Protein AF-A0A4U3MNC6-F1 (afdb_monomer)

Solvent-accessible surface area (backbone atoms only — not comparable to full-atom values): 11490 Å² total; per-residue (Å²): 134,82,80,81,52,74,64,59,52,48,53,51,42,43,52,49,47,47,47,36,46,26,36,21,81,81,58,60,30,69,63,40,46,52,53,46,49,54,53,41,24,56,76,71,73,36,50,68,60,53,52,52,47,54,50,51,32,36,76,31,49,43,36,37,100,71,35,38,46,42,26,48,22,70,54,57,44,38,93,88,38,51,56,36,61,38,30,49,60,56,46,53,53,30,43,70,73,70,57,50,79,63,84,41,66,35,50,72,65,58,41,50,55,51,62,71,39,47,66,65,61,24,69,38,76,42,41,53,64,61,54,36,72,73,70,48,82,49,12,40,64,18,45,68,90,56,53,60,47,44,32,19,42,28,40,36,45,77,50,75,87,58,73,53,40,34,39,35,28,44,10,60,59,29,98,81,65,82,43,46,58,41,93,48,19,32,40,28,30,38,37,56,70,86,59,49,43,68,77,18,48,45,51,7,58,68,24,48,69,43,43,52,80,80,87,123

Nearest PDB structures (foldseek):
  5wam-assembly1_A-2  TM=3.994E-01  e=9.944E-01  Neisseria gonorrhoeae FA 1090
  1x0o-assembly1_A  TM=3.157E-01  e=1.751E+00  Homo sapiens
  6v05-assembly1_E  TM=3.204E-01  e=4.494E+00  Escherichia coli K-12

Radius of gyration: 17.35 Å; Cα contacts (8 Å, |Δi|>4): 366; chains: 1; bounding box: 53×39×45 Å

Sequence (216 aa):
MTPRSAEEIRDYLADQLNDVLRRPGLYGNETALRVVFDHYAYVDGREETWRAEQETMRSRGALAPTGVQGAIRNVLGTPDGDDHAVASVYAEFARSQGWLRTDRLLTAEEYASMRDDLAVVCGSDRTFTEVRDRFGAPSVFIGGSNPYFGKTLAYSSGNVADLMIFFHFWNGRGPGGERAMYKEPALLAARCGTGRFGDTFTFTPIGASRTSPKLS

Structure (mmCIF, N/CA/C/O backbone):
data_AF-A0A4U3MNC6-F1
#
_entry.id   AF-A0A4U3MNC6-F1
#
loop_
_atom_site.group_PDB
_atom_site.id
_atom_site.type_symbol
_atom_site.label_atom_id
_atom_site.label_alt_id
_atom_site.label_comp_id
_atom_site.label_asym_id
_atom_site.label_entity_id
_atom_site.label_seq_id
_atom_site.pdbx_PDB_ins_code
_atom_site.Cartn_x
_atom_site.Cartn_y
_atom_site.Cartn_z
_atom_site.occupancy
_atom_site.B_iso_or_equiv
_atom_site.auth_seq_id
_atom_site.auth_comp_id
_atom_site.auth_asym_id
_atom_site.auth_atom_id
_atom_site.pdbx_PDB_model_num
ATOM 1 N N . MET A 1 1 ? -22.257 21.735 24.366 1.00 73.00 1 MET A N 1
ATOM 2 C CA . MET A 1 1 ? -21.771 20.747 23.379 1.00 73.00 1 MET A CA 1
ATOM 3 C C . MET A 1 1 ? -21.693 19.407 24.074 1.00 73.00 1 MET A C 1
ATOM 5 O O . MET A 1 1 ? -21.016 19.324 25.090 1.00 73.00 1 MET A O 1
ATOM 9 N N . THR A 1 2 ? -22.404 18.401 23.575 1.00 85.31 2 THR A N 1
ATOM 10 C CA . THR A 1 2 ? -22.267 17.029 24.078 1.00 85.31 2 THR A CA 1
ATOM 11 C C . THR A 1 2 ? -20.976 16.432 23.508 1.00 85.31 2 THR A C 1
ATOM 13 O O . THR A 1 2 ? -20.723 16.622 22.315 1.00 85.31 2 THR A O 1
ATOM 16 N N . PRO A 1 3 ? -20.136 15.768 24.321 1.00 90.06 3 PRO A N 1
ATOM 17 C CA . PRO A 1 3 ? -18.980 15.031 23.819 1.00 90.06 3 PRO A CA 1
ATOM 18 C C . PRO A 1 3 ? -19.403 13.955 22.814 1.00 90.06 3 PRO A C 1
ATOM 20 O O . PRO A 1 3 ? -20.499 13.406 22.921 1.00 90.06 3 PRO A O 1
ATOM 23 N N . ARG A 1 4 ? -18.529 13.650 21.852 1.00 95.38 4 ARG A N 1
ATOM 24 C CA . ARG A 1 4 ? -18.724 12.526 20.926 1.00 95.38 4 ARG A CA 1
ATOM 25 C C . ARG A 1 4 ? -18.668 11.204 21.688 1.00 95.38 4 ARG A C 1
ATOM 27 O O . ARG A 1 4 ? -17.883 11.065 22.626 1.00 95.38 4 ARG A O 1
ATOM 34 N N . SER A 1 5 ? -19.491 10.248 21.276 1.00 95.75 5 SER A N 1
ATOM 35 C CA . SER A 1 5 ? -19.456 8.875 21.781 1.00 95.75 5 SER A CA 1
ATOM 36 C C . SER A 1 5 ? -18.194 8.133 21.319 1.00 95.75 5 SER A C 1
ATOM 38 O O . SER A 1 5 ? -17.518 8.542 20.374 1.00 95.75 5 SER A O 1
ATOM 40 N N . ALA A 1 6 ? -17.874 7.017 21.978 1.00 93.62 6 ALA A N 1
ATOM 41 C CA . ALA A 1 6 ? -16.729 6.185 21.605 1.00 93.62 6 ALA A CA 1
ATOM 42 C C . ALA A 1 6 ? -16.866 5.583 20.193 1.00 93.62 6 ALA A C 1
ATOM 44 O O . ALA A 1 6 ? -15.871 5.465 19.482 1.00 93.62 6 ALA A O 1
ATOM 45 N N . GLU A 1 7 ? -18.090 5.240 19.781 1.00 95.12 7 GLU A N 1
ATOM 46 C CA . GLU A 1 7 ? -18.391 4.733 18.438 1.00 95.12 7 GLU A CA 1
ATOM 47 C C . GLU A 1 7 ? -18.160 5.815 17.377 1.00 95.12 7 GLU A C 1
ATOM 49 O O . GLU A 1 7 ? -17.406 5.588 16.437 1.00 95.12 7 GLU A O 1
ATOM 54 N N . GLU A 1 8 ? -18.665 7.036 17.594 1.00 96.44 8 GLU A N 1
ATOM 55 C CA . GLU A 1 8 ? -18.412 8.163 16.684 1.00 96.44 8 GLU A CA 1
ATOM 56 C C . GLU A 1 8 ? -16.915 8.478 16.538 1.00 96.44 8 GLU A C 1
ATOM 58 O O . GLU A 1 8 ? -16.452 8.816 15.448 1.00 96.44 8 GLU A O 1
ATOM 63 N N . ILE A 1 9 ? -16.143 8.386 17.627 1.00 96.38 9 ILE A N 1
ATOM 64 C CA . ILE A 1 9 ? -14.690 8.611 17.590 1.00 96.38 9 ILE A CA 1
ATOM 65 C C . ILE A 1 9 ? -13.995 7.498 16.798 1.00 96.38 9 ILE A C 1
ATOM 67 O O . ILE A 1 9 ? -13.101 7.785 15.999 1.00 96.38 9 ILE A O 1
ATOM 71 N N . ARG A 1 10 ? -14.403 6.240 16.998 1.00 95.25 10 ARG A 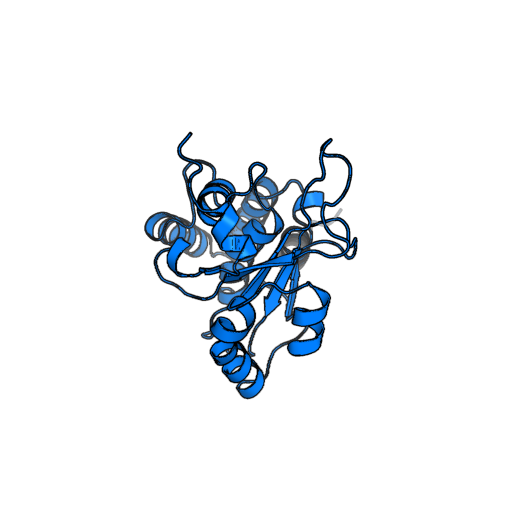N 1
ATOM 72 C CA . ARG A 1 10 ? -13.862 5.086 16.272 1.00 95.25 10 ARG A CA 1
ATOM 73 C C . ARG A 1 10 ? -14.138 5.201 14.775 1.00 95.25 10 ARG A C 1
ATOM 75 O O . ARG A 1 10 ? -13.201 5.082 13.991 1.00 95.25 10 ARG A O 1
ATOM 82 N N . ASP A 1 11 ? -15.376 5.488 14.387 1.00 95.88 11 ASP A N 1
ATOM 83 C CA . ASP A 1 11 ? -15.763 5.626 12.980 1.00 95.88 11 ASP A CA 1
ATOM 84 C C . ASP A 1 11 ? -15.021 6.780 12.304 1.00 95.88 11 ASP A C 1
ATOM 86 O O . ASP A 1 11 ? -14.460 6.609 11.220 1.00 95.88 11 ASP A O 1
ATOM 90 N N . TYR A 1 12 ? -14.917 7.925 12.987 1.00 97.06 12 TYR A N 1
ATOM 91 C CA . TYR A 1 12 ? -14.135 9.060 12.503 1.00 97.06 12 TYR A CA 1
ATOM 92 C C . TYR A 1 12 ? -12.669 8.686 12.258 1.00 97.06 12 TYR A C 1
ATOM 94 O O . TYR A 1 12 ? -12.108 9.011 11.211 1.00 97.06 12 TYR A O 1
ATOM 102 N N . LEU A 1 13 ? -12.025 7.991 13.201 1.00 97.19 13 LEU A N 1
ATOM 103 C CA . LEU A 1 13 ? -10.631 7.589 13.025 1.00 97.19 13 LEU A CA 1
ATOM 104 C C . LEU A 1 13 ? -10.480 6.497 11.953 1.00 97.19 13 LEU A C 1
ATOM 106 O O . LEU A 1 13 ? -9.468 6.493 11.254 1.00 97.19 13 LEU A O 1
ATOM 110 N N . ALA A 1 14 ? -11.471 5.617 11.768 1.00 96.81 14 ALA A N 1
ATOM 111 C CA . ALA A 1 14 ? -11.477 4.631 10.684 1.00 96.81 14 ALA A CA 1
ATOM 112 C C . ALA A 1 14 ? -11.548 5.315 9.310 1.00 96.81 14 ALA A C 1
ATOM 114 O O . ALA A 1 14 ? -10.837 4.915 8.380 1.00 96.81 14 ALA A O 1
ATOM 115 N N . ASP A 1 15 ? -12.371 6.361 9.187 1.00 97.69 15 ASP A N 1
ATOM 116 C CA . ASP A 1 15 ? -12.450 7.206 7.993 1.00 97.69 15 ASP A CA 1
ATOM 117 C C . ASP A 1 15 ? -11.100 7.881 7.724 1.00 97.69 15 ASP A C 1
ATOM 119 O O . ASP A 1 15 ? -10.548 7.742 6.630 1.00 97.69 15 ASP A O 1
ATOM 123 N N . GLN A 1 16 ? -10.523 8.534 8.741 1.00 97.88 16 GLN A N 1
ATOM 124 C CA . GLN A 1 16 ? -9.223 9.201 8.626 1.00 97.88 16 GLN A CA 1
ATOM 125 C C . GLN A 1 16 ? -8.110 8.228 8.228 1.00 97.88 16 GLN A C 1
ATOM 127 O O . GLN A 1 16 ? -7.323 8.546 7.340 1.00 97.88 16 GLN A O 1
ATOM 132 N N . LEU A 1 17 ? -8.067 7.033 8.831 1.00 98.12 17 LEU A N 1
ATOM 133 C CA . LEU A 1 17 ? -7.101 5.978 8.510 1.00 98.12 17 LEU A CA 1
ATOM 134 C C . LEU A 1 17 ? -7.193 5.568 7.036 1.00 98.12 17 LEU A C 1
ATOM 136 O O . LEU A 1 17 ? -6.179 5.453 6.345 1.00 98.12 17 LEU A O 1
ATOM 140 N N . ASN A 1 18 ? -8.410 5.381 6.528 1.00 98.31 18 ASN A N 1
ATOM 141 C CA . ASN A 1 18 ? -8.635 4.997 5.138 1.00 98.31 18 ASN A CA 1
ATOM 142 C C . ASN A 1 18 ? -8.313 6.122 4.146 1.00 98.31 18 ASN A C 1
ATOM 144 O O . ASN A 1 18 ? -7.858 5.836 3.033 1.00 98.31 18 ASN A O 1
ATOM 148 N N . ASP A 1 19 ? -8.508 7.374 4.551 1.00 97.31 19 ASP A N 1
ATOM 149 C CA . ASP A 1 19 ? -8.157 8.557 3.773 1.00 97.31 19 ASP A CA 1
ATOM 150 C C . ASP A 1 19 ? -6.643 8.753 3.654 1.00 97.31 19 ASP A C 1
ATOM 152 O O . ASP A 1 19 ? -6.129 8.909 2.538 1.00 97.31 19 ASP A O 1
ATOM 156 N N . VAL A 1 20 ? -5.920 8.685 4.778 1.00 97.44 20 VAL A N 1
ATOM 157 C CA . VAL A 1 20 ? -4.460 8.851 4.796 1.00 97.44 20 VAL A CA 1
ATOM 158 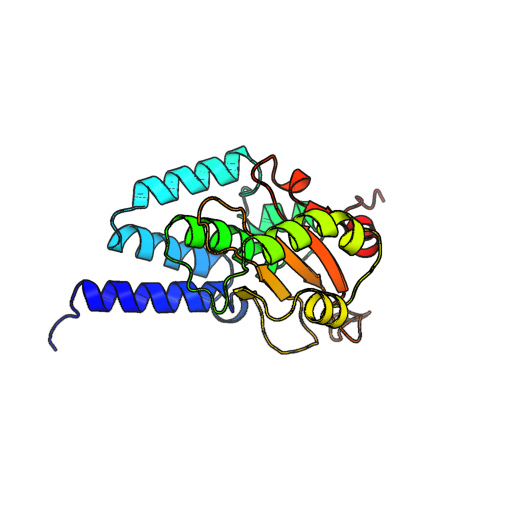C C . VAL A 1 20 ? -3.758 7.721 4.038 1.00 97.44 20 VAL A C 1
ATOM 160 O O . VAL A 1 20 ? -2.800 7.979 3.311 1.00 97.44 20 VAL A O 1
ATOM 163 N N . LEU A 1 21 ? -4.267 6.484 4.116 1.00 97.75 21 LEU A N 1
ATOM 164 C CA . LEU A 1 21 ? -3.728 5.353 3.352 1.00 97.75 21 LEU A CA 1
ATOM 165 C C . LEU A 1 21 ? -3.901 5.534 1.846 1.00 97.75 21 LEU A C 1
ATOM 167 O O . LEU A 1 21 ? -2.997 5.202 1.084 1.00 97.75 21 LEU A O 1
ATOM 171 N N . ARG A 1 22 ? -5.045 6.062 1.398 1.00 97.50 22 ARG A N 1
ATOM 172 C CA . ARG A 1 22 ? -5.319 6.261 -0.034 1.00 97.50 22 ARG A CA 1
ATOM 173 C C . ARG A 1 22 ? -4.596 7.475 -0.602 1.00 97.50 22 ARG A C 1
ATOM 175 O O . ARG A 1 22 ? -4.258 7.485 -1.783 1.00 97.50 22 ARG A O 1
ATOM 182 N N . ARG A 1 23 ? -4.373 8.518 0.200 1.00 95.25 23 ARG A N 1
ATOM 183 C CA . ARG A 1 23 ? -3.860 9.813 -0.275 1.00 95.25 23 ARG A CA 1
ATOM 184 C C . ARG A 1 23 ? -2.715 10.343 0.601 1.00 95.25 23 ARG A C 1
ATOM 186 O O . ARG A 1 23 ? -2.775 11.504 0.994 1.00 95.25 23 ARG A O 1
ATOM 193 N N . PRO A 1 24 ? -1.647 9.564 0.861 1.00 93.69 24 PRO A N 1
ATOM 194 C CA . PRO A 1 24 ? -0.625 9.912 1.859 1.00 93.69 24 PRO A CA 1
ATOM 195 C C . PRO A 1 24 ? -0.012 11.308 1.644 1.00 93.69 24 PRO A C 1
ATOM 197 O O . PRO A 1 24 ? 0.108 12.079 2.596 1.00 93.69 24 PRO A O 1
ATOM 200 N N . GLY A 1 25 ? 0.238 11.685 0.384 1.00 90.12 25 GLY A N 1
ATOM 201 C CA . GLY A 1 25 ? 0.742 13.009 -0.009 1.00 90.12 25 GLY A CA 1
ATOM 202 C C . GLY A 1 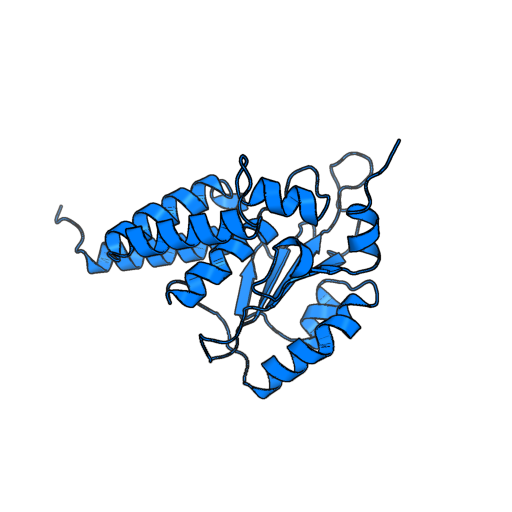25 ? -0.084 14.204 0.476 1.00 90.12 25 GLY A C 1
ATOM 203 O O . GLY A 1 25 ? 0.476 15.259 0.751 1.00 90.12 25 GLY A O 1
ATOM 204 N N . LEU A 1 26 ? -1.407 14.059 0.610 1.00 92.31 26 LEU A N 1
ATOM 205 C CA . LEU A 1 26 ? -2.285 15.154 1.046 1.00 92.31 26 LEU A CA 1
ATOM 206 C C . LEU A 1 26 ? -2.304 15.346 2.565 1.00 92.31 26 LEU A C 1
ATOM 208 O O . LEU A 1 26 ? -2.736 16.394 3.035 1.00 92.31 26 LEU A O 1
ATOM 212 N N . TYR A 1 27 ? -1.858 14.343 3.319 1.00 93.62 27 TYR A N 1
ATOM 213 C CA . TYR A 1 27 ? -1.976 14.314 4.775 1.00 93.62 27 TYR A CA 1
ATOM 214 C C . TYR A 1 27 ? -0.623 14.449 5.481 1.00 93.62 27 TYR A C 1
ATOM 216 O O . TYR A 1 27 ? -0.594 14.513 6.701 1.00 93.62 27 TYR A O 1
ATOM 224 N N . GLY A 1 28 ? 0.492 14.532 4.748 1.00 92.44 28 GLY A N 1
ATOM 225 C CA . GLY A 1 28 ? 1.832 14.628 5.340 1.00 92.44 28 GLY A CA 1
ATOM 226 C C . GLY A 1 28 ? 2.567 13.289 5.447 1.00 92.44 28 GLY A C 1
ATOM 227 O O . GLY A 1 28 ? 3.418 13.123 6.323 1.00 92.44 28 GLY A O 1
ATOM 228 N N . ASN A 1 29 ? 2.271 12.352 4.541 1.00 93.56 29 ASN A N 1
ATOM 229 C CA . ASN A 1 29 ? 3.027 11.117 4.312 1.00 93.56 29 ASN A CA 1
ATOM 230 C C . ASN A 1 29 ? 3.094 10.183 5.534 1.00 93.56 29 ASN A C 1
ATOM 232 O O . ASN A 1 29 ? 2.130 10.059 6.292 1.00 93.56 29 ASN A O 1
ATOM 236 N N . GLU A 1 30 ? 4.214 9.470 5.701 1.00 95.94 30 GLU A N 1
ATOM 237 C CA . GLU A 1 30 ? 4.402 8.446 6.736 1.00 95.94 30 GLU A CA 1
ATOM 238 C C . GLU A 1 30 ? 4.142 8.972 8.150 1.00 95.94 30 GLU A C 1
ATOM 240 O O . GLU A 1 30 ? 3.580 8.261 8.980 1.00 95.94 30 GLU A O 1
ATOM 245 N N . THR A 1 31 ? 4.496 10.226 8.432 1.00 96.12 31 THR A N 1
ATOM 246 C CA . THR A 1 31 ? 4.265 10.827 9.749 1.00 96.12 31 THR A CA 1
ATOM 247 C C . THR A 1 31 ? 2.782 10.814 10.107 1.00 96.12 31 THR A C 1
ATOM 249 O O . THR A 1 31 ? 2.420 10.389 11.203 1.00 96.12 31 THR A O 1
ATOM 252 N N . ALA A 1 32 ? 1.916 11.221 9.178 1.00 96.56 32 ALA A N 1
ATOM 253 C CA . ALA A 1 32 ? 0.477 11.214 9.406 1.00 96.56 32 ALA A CA 1
ATOM 254 C C . ALA A 1 32 ? -0.086 9.796 9.505 1.00 96.56 32 ALA A C 1
ATOM 256 O O . ALA A 1 32 ? -0.927 9.544 10.365 1.00 96.56 32 ALA A O 1
ATOM 257 N N . LEU A 1 33 ? 0.425 8.858 8.696 1.00 97.06 33 LEU A N 1
ATOM 258 C CA . LEU A 1 33 ? 0.077 7.440 8.819 1.00 97.06 33 LEU A CA 1
ATOM 259 C C . LEU A 1 33 ? 0.356 6.933 10.234 1.00 97.06 33 LEU A C 1
ATOM 261 O O . LEU A 1 33 ? -0.542 6.413 10.884 1.00 97.06 33 LEU A O 1
ATOM 265 N N . ARG A 1 34 ? 1.568 7.144 10.749 1.00 96.38 34 ARG A N 1
ATOM 266 C CA . ARG A 1 34 ? 1.953 6.681 12.089 1.00 96.38 34 ARG A CA 1
ATOM 267 C C . ARG A 1 34 ? 1.071 7.275 13.179 1.00 96.38 34 ARG A C 1
ATOM 269 O O . ARG A 1 34 ? 0.550 6.529 13.999 1.00 96.38 34 ARG A O 1
ATOM 276 N N . VAL A 1 35 ? 0.840 8.589 13.132 1.00 97.81 35 VAL A N 1
ATOM 277 C CA . VAL A 1 35 ? -0.033 9.272 14.094 1.00 97.81 35 VAL A CA 1
ATOM 278 C C . VAL A 1 35 ? -1.438 8.673 14.066 1.00 97.81 35 VAL A C 1
ATOM 280 O O . VAL A 1 35 ? -1.963 8.318 15.116 1.00 97.81 35 VAL A O 1
ATOM 283 N N . VAL A 1 36 ? -2.051 8.519 12.891 1.00 97.81 36 VAL A N 1
ATOM 284 C CA . VAL A 1 36 ? -3.420 7.989 12.799 1.00 97.81 36 VAL A CA 1
ATOM 285 C C . VAL A 1 36 ? -3.490 6.525 13.246 1.00 97.81 36 VAL A C 1
ATOM 287 O O . VAL A 1 36 ? -4.426 6.169 13.958 1.00 97.81 36 VAL A O 1
ATOM 290 N N . PHE A 1 37 ? -2.499 5.692 12.910 1.00 98.25 37 PHE A N 1
ATOM 291 C CA . PHE A 1 37 ? -2.435 4.303 13.383 1.00 98.25 37 PHE A CA 1
ATOM 292 C C . PHE A 1 37 ? -2.295 4.215 14.905 1.00 98.25 37 PHE A C 1
ATOM 294 O O . PHE A 1 37 ? -2.997 3.413 15.514 1.00 98.25 37 PHE A O 1
ATOM 301 N N . ASP A 1 38 ? -1.462 5.054 15.527 1.00 97.81 38 ASP A N 1
ATOM 302 C CA . ASP A 1 38 ? -1.307 5.081 16.986 1.00 97.81 38 ASP A CA 1
ATOM 303 C C . ASP A 1 38 ? -2.634 5.436 17.682 1.00 97.81 38 ASP A C 1
ATOM 305 O O . ASP A 1 38 ? -3.048 4.762 18.626 1.00 97.81 38 ASP A O 1
ATOM 309 N N . HIS A 1 39 ? -3.347 6.451 17.179 1.00 97.50 39 HIS A N 1
ATOM 310 C CA . HIS A 1 39 ? -4.640 6.862 17.739 1.00 97.50 39 HIS A CA 1
ATOM 311 C C . HIS A 1 39 ? -5.732 5.816 17.506 1.00 97.50 39 HIS A C 1
ATOM 313 O O . HIS A 1 39 ? -6.532 5.551 18.404 1.00 97.50 39 HIS A O 1
ATOM 319 N N . TYR A 1 40 ? -5.773 5.212 16.316 1.00 97.44 40 TYR A N 1
ATOM 320 C CA . TYR A 1 40 ? -6.753 4.174 16.015 1.00 97.44 40 TYR A CA 1
ATOM 321 C C . TYR A 1 40 ? -6.510 2.922 16.862 1.00 97.44 40 TYR A C 1
ATOM 323 O O . TYR A 1 40 ? -7.448 2.399 17.459 1.00 97.44 40 TYR A O 1
ATOM 331 N N . ALA A 1 41 ? -5.252 2.487 16.989 1.00 97.75 41 ALA A N 1
ATOM 332 C CA . ALA A 1 41 ? -4.876 1.363 17.841 1.00 97.75 41 ALA A CA 1
ATOM 333 C C . ALA A 1 41 ? -5.272 1.604 19.304 1.00 97.75 41 ALA A C 1
ATOM 335 O O . ALA A 1 41 ? -5.770 0.684 19.944 1.00 97.75 41 ALA A O 1
ATOM 336 N N . TYR A 1 42 ? -5.112 2.832 19.806 1.00 97.50 42 TYR A N 1
ATOM 337 C CA . TYR A 1 42 ? -5.544 3.211 21.154 1.00 97.50 42 TYR A CA 1
ATOM 338 C C . TYR A 1 42 ? -7.063 3.099 21.339 1.00 97.50 42 TYR A C 1
ATOM 340 O O . TYR A 1 42 ? -7.539 2.486 22.291 1.00 97.50 42 TYR A O 1
ATOM 348 N N . VAL A 1 43 ? -7.850 3.641 20.406 1.00 96.50 43 VAL A N 1
ATOM 349 C CA . VAL A 1 43 ? -9.322 3.596 20.495 1.00 96.50 43 VAL A CA 1
ATOM 350 C C . VAL A 1 43 ? -9.884 2.184 20.273 1.00 96.50 43 VAL A C 1
ATOM 352 O O . VAL A 1 43 ? -10.939 1.846 20.820 1.00 96.50 43 VAL A O 1
ATOM 355 N N . ASP A 1 44 ? -9.194 1.344 19.498 1.00 95.62 44 ASP A N 1
ATOM 356 C CA . ASP A 1 44 ? -9.571 -0.056 19.266 1.00 95.62 44 ASP A CA 1
ATOM 357 C C . ASP A 1 44 ? -9.026 -1.024 20.339 1.00 95.62 44 ASP A C 1
ATOM 359 O O . ASP A 1 44 ? -9.388 -2.201 20.332 1.00 95.62 44 ASP A O 1
ATOM 363 N N . GLY A 1 45 ? -8.185 -0.551 21.272 1.00 96.38 45 GLY A N 1
ATOM 364 C CA . GLY A 1 45 ? -7.570 -1.364 22.331 1.00 96.38 45 GLY A CA 1
ATOM 365 C C . GLY A 1 45 ? -6.546 -2.384 21.816 1.00 96.38 45 GLY A C 1
ATOM 366 O O . GLY A 1 45 ? -6.472 -3.506 22.322 1.00 96.38 45 GLY A O 1
ATOM 367 N N . ARG A 1 46 ? -5.810 -2.037 20.752 1.00 97.31 46 ARG A N 1
ATOM 368 C CA . ARG A 1 46 ? -4.849 -2.903 20.038 1.00 97.31 46 ARG A CA 1
ATOM 369 C C . ARG A 1 46 ? -3.442 -2.307 19.956 1.00 97.31 46 ARG A C 1
ATOM 371 O O . ARG A 1 46 ? -2.685 -2.595 19.026 1.00 97.31 46 ARG A O 1
ATOM 378 N N . GLU A 1 47 ? -3.057 -1.485 20.924 1.00 97.81 47 GLU A N 1
ATOM 379 C CA . GLU A 1 47 ? -1.751 -0.819 20.961 1.00 97.81 47 GLU A CA 1
ATOM 380 C C . GLU A 1 47 ? -0.595 -1.820 21.000 1.00 97.81 47 GLU A C 1
ATOM 382 O O . GLU A 1 47 ? 0.406 -1.636 20.309 1.00 97.81 47 GLU A O 1
ATOM 387 N N . GLU A 1 48 ? -0.732 -2.898 21.777 1.00 98.19 48 GLU A N 1
ATOM 388 C CA . GLU A 1 48 ? 0.290 -3.949 21.850 1.00 98.19 48 GLU A CA 1
ATOM 389 C C . GLU A 1 48 ? 0.412 -4.713 20.527 1.00 98.19 48 GLU A C 1
ATOM 391 O O . GLU A 1 48 ? 1.522 -5.000 20.081 1.00 98.19 48 GLU A O 1
ATOM 396 N N . THR A 1 49 ? -0.709 -4.977 19.846 1.00 98.06 49 THR A N 1
ATOM 397 C CA . THR A 1 49 ? -0.711 -5.585 18.507 1.00 98.06 49 THR A CA 1
ATOM 398 C C . THR A 1 49 ? 0.017 -4.695 17.504 1.00 98.06 49 THR A C 1
ATOM 400 O O . THR A 1 49 ? 0.843 -5.181 16.733 1.00 98.06 49 THR A O 1
ATOM 403 N N . TRP A 1 50 ? -0.231 -3.384 17.543 1.00 97.88 50 TRP A N 1
ATOM 404 C CA . TRP A 1 50 ? 0.456 -2.437 16.673 1.00 97.88 50 TRP A CA 1
ATOM 405 C C . TRP A 1 50 ? 1.958 -2.326 16.984 1.00 97.88 50 TRP A C 1
ATOM 407 O O . TRP A 1 50 ? 2.785 -2.285 16.071 1.00 97.88 50 TRP A O 1
ATOM 417 N N . ARG A 1 51 ? 2.355 -2.332 18.262 1.00 97.94 51 ARG A N 1
ATOM 418 C CA . ARG A 1 51 ? 3.778 -2.347 18.648 1.00 97.94 51 ARG A CA 1
ATOM 419 C C . ARG A 1 51 ? 4.484 -3.629 18.203 1.00 97.94 51 ARG A C 1
ATOM 421 O O . ARG A 1 51 ? 5.600 -3.554 17.689 1.00 97.94 51 ARG A O 1
ATOM 428 N N . ALA A 1 52 ? 3.835 -4.783 18.354 1.00 98.25 52 ALA A N 1
ATOM 429 C CA . ALA A 1 52 ? 4.367 -6.065 17.899 1.00 98.25 52 ALA A CA 1
ATOM 430 C C . ALA A 1 52 ? 4.537 -6.112 16.371 1.00 98.25 52 ALA A C 1
ATOM 432 O O . ALA A 1 52 ? 5.551 -6.612 15.877 1.00 98.25 52 ALA A O 1
ATOM 433 N N . GLU A 1 53 ? 3.595 -5.538 15.616 1.00 97.44 53 GLU A N 1
ATOM 434 C CA . GLU A 1 53 ? 3.742 -5.404 14.165 1.00 97.44 53 GLU A CA 1
ATOM 435 C C . GLU A 1 53 ? 4.935 -4.511 13.807 1.00 97.44 53 GLU A C 1
ATOM 437 O O . GLU A 1 53 ? 5.737 -4.891 12.962 1.00 97.44 53 GLU A O 1
ATOM 442 N N . GLN A 1 54 ? 5.117 -3.359 14.458 1.00 97.56 54 GLN A N 1
ATOM 443 C CA . GLN A 1 54 ? 6.272 -2.491 14.181 1.00 97.56 54 GLN A CA 1
ATOM 444 C C . GLN A 1 54 ? 7.608 -3.208 14.416 1.00 97.56 54 GLN A C 1
ATOM 446 O O . GLN A 1 54 ? 8.558 -3.011 13.654 1.00 97.56 54 GLN A O 1
ATOM 451 N N . GLU A 1 55 ? 7.692 -4.061 15.438 1.00 98.00 55 GLU A N 1
ATOM 452 C CA . GLU A 1 55 ? 8.881 -4.883 15.665 1.00 98.00 55 GLU A CA 1
ATOM 453 C C . GLU A 1 55 ? 9.041 -5.979 14.605 1.00 98.00 55 GLU A C 1
ATOM 455 O O . GLU A 1 55 ? 10.144 -6.212 14.113 1.00 98.00 55 GLU A O 1
ATOM 460 N N . THR A 1 56 ? 7.940 -6.581 14.159 1.00 97.12 56 THR A N 1
ATOM 461 C CA . THR A 1 56 ? 7.938 -7.532 13.037 1.00 97.12 56 THR A CA 1
ATOM 462 C C . THR A 1 56 ? 8.389 -6.865 11.735 1.00 97.12 56 THR A C 1
ATOM 464 O O . THR A 1 56 ? 9.224 -7.403 11.008 1.00 97.12 56 THR A O 1
ATOM 467 N N . MET A 1 57 ? 7.910 -5.652 11.448 1.00 97.12 57 MET A N 1
ATOM 468 C CA . MET A 1 57 ? 8.360 -4.847 10.315 1.00 97.12 57 MET A CA 1
ATOM 469 C C . MET A 1 57 ? 9.858 -4.547 10.409 1.00 97.12 57 MET A C 1
ATOM 471 O O . MET A 1 57 ? 10.565 -4.655 9.407 1.00 97.12 57 MET A O 1
ATOM 475 N N . ARG A 1 58 ? 10.365 -4.206 11.599 1.00 97.75 58 ARG A N 1
ATOM 476 C CA . ARG A 1 58 ? 11.794 -3.949 11.820 1.00 97.75 58 ARG A CA 1
ATOM 477 C C . ARG A 1 58 ? 12.634 -5.203 11.599 1.00 97.75 58 ARG A C 1
ATOM 479 O O . ARG A 1 58 ? 13.607 -5.142 10.849 1.00 97.75 58 ARG A O 1
ATOM 486 N N . SER A 1 59 ? 12.242 -6.336 12.179 1.00 97.69 59 SER A N 1
ATOM 487 C CA . SER A 1 59 ? 12.992 -7.594 12.079 1.00 97.69 59 SER A CA 1
ATOM 488 C C . SER A 1 59 ? 13.081 -8.116 10.641 1.00 97.69 59 SER A C 1
ATOM 490 O O . SER A 1 59 ? 14.124 -8.635 10.241 1.00 97.69 59 SER A O 1
ATOM 492 N N . ARG A 1 60 ? 12.039 -7.902 9.822 1.00 96.81 60 ARG A N 1
ATOM 493 C CA . ARG A 1 60 ? 12.053 -8.239 8.385 1.00 96.81 60 ARG A CA 1
ATOM 494 C C . ARG A 1 60 ? 12.668 -7.162 7.483 1.00 96.81 60 ARG A C 1
ATOM 496 O O . ARG A 1 60 ? 12.774 -7.382 6.278 1.00 96.81 60 ARG A O 1
ATOM 503 N N . GLY A 1 61 ? 13.072 -6.012 8.026 1.00 97.12 61 GLY A N 1
ATOM 504 C CA . GLY A 1 61 ? 13.681 -4.907 7.274 1.00 97.12 61 GLY A CA 1
ATOM 505 C C . GLY A 1 61 ? 12.695 -3.994 6.529 1.00 97.12 61 GLY A C 1
ATOM 506 O O . GLY A 1 61 ? 13.114 -3.232 5.663 1.00 97.12 61 GLY A O 1
ATOM 507 N N . ALA A 1 62 ? 11.401 -4.057 6.852 1.00 96.88 62 ALA A N 1
ATOM 508 C CA . ALA A 1 62 ? 10.357 -3.173 6.323 1.00 96.88 62 ALA A CA 1
ATOM 509 C C . ALA A 1 62 ? 10.270 -1.824 7.063 1.00 96.88 62 ALA A C 1
ATOM 511 O O . ALA A 1 62 ? 9.655 -0.889 6.557 1.00 96.88 62 ALA A O 1
ATOM 512 N N . LEU A 1 63 ? 10.896 -1.707 8.240 1.00 96.62 63 LEU A N 1
ATOM 513 C CA . LEU A 1 63 ? 10.975 -0.478 9.032 1.00 96.62 63 LEU A CA 1
ATOM 514 C C . LEU A 1 63 ? 12.442 -0.141 9.338 1.00 96.62 63 LEU A C 1
ATOM 516 O O . LEU A 1 63 ? 13.076 -0.785 10.174 1.00 96.62 63 LEU A O 1
ATOM 520 N N . ALA A 1 64 ? 12.984 0.867 8.650 1.00 94.12 64 ALA A N 1
ATOM 521 C CA . ALA A 1 64 ? 14.349 1.358 8.846 1.00 94.12 64 ALA A CA 1
ATOM 522 C C . ALA A 1 64 ? 14.403 2.435 9.957 1.00 94.12 64 ALA A C 1
ATOM 524 O O . ALA A 1 64 ? 13.354 2.900 10.411 1.00 94.12 64 ALA A O 1
ATOM 525 N N . PRO A 1 65 ? 15.596 2.909 10.380 1.00 93.38 65 PRO A N 1
ATOM 526 C CA . PRO A 1 65 ? 15.701 4.034 11.319 1.00 93.38 65 PRO A CA 1
ATOM 527 C C . PRO A 1 65 ? 14.983 5.306 10.842 1.00 93.38 65 PRO A C 1
ATOM 529 O O . PRO A 1 65 ? 14.494 6.084 11.654 1.00 93.38 65 PRO A O 1
ATOM 532 N N . THR A 1 66 ? 14.882 5.497 9.524 1.00 92.38 66 THR A N 1
ATOM 533 C CA . THR A 1 66 ? 14.151 6.594 8.870 1.00 92.38 66 THR A CA 1
ATOM 534 C C . THR A 1 66 ? 12.712 6.223 8.492 1.00 92.38 66 THR A C 1
ATOM 536 O O . THR A 1 66 ? 12.120 6.877 7.639 1.00 92.38 66 THR A O 1
ATOM 539 N N . GLY A 1 67 ? 12.150 5.178 9.103 1.00 95.19 67 GLY A N 1
ATOM 540 C CA . GLY A 1 67 ? 10.794 4.707 8.832 1.00 95.19 67 GLY A CA 1
ATOM 541 C C . GLY A 1 67 ? 10.699 3.705 7.679 1.00 95.19 67 GLY A C 1
ATOM 542 O O . GLY A 1 67 ? 11.703 3.209 7.152 1.00 95.19 67 GLY A O 1
ATOM 543 N N . VAL A 1 68 ? 9.465 3.402 7.287 1.00 96.44 68 VAL A N 1
ATOM 544 C CA . VAL A 1 68 ? 9.137 2.586 6.111 1.00 96.44 68 VAL A CA 1
ATOM 545 C C . VAL A 1 68 ? 9.635 3.274 4.839 1.00 96.44 68 VAL A C 1
ATOM 547 O O . VAL A 1 68 ? 10.117 2.603 3.927 1.00 96.44 68 VAL A O 1
ATOM 550 N N . GLN A 1 69 ? 9.622 4.609 4.788 1.00 94.94 69 GLN A N 1
ATOM 551 C CA . GLN A 1 69 ? 10.188 5.387 3.687 1.00 94.94 69 GLN A CA 1
ATOM 552 C C . GLN A 1 69 ? 11.664 5.052 3.446 1.00 94.94 69 GLN A C 1
ATOM 554 O O . GLN A 1 69 ? 12.099 4.966 2.296 1.00 94.94 69 GLN A O 1
ATOM 559 N N . GLY A 1 70 ? 12.444 4.837 4.509 1.00 93.94 70 GLY A N 1
ATOM 560 C CA . GLY A 1 70 ? 13.830 4.384 4.399 1.00 93.94 70 GLY A CA 1
ATOM 561 C C . GLY A 1 70 ? 13.948 2.999 3.765 1.00 93.94 70 GLY A C 1
ATOM 562 O O . GLY A 1 70 ? 14.737 2.807 2.841 1.00 93.94 70 GLY A O 1
ATOM 563 N N . ALA A 1 71 ? 13.127 2.050 4.217 1.00 95.00 71 ALA A N 1
ATOM 564 C CA . ALA A 1 71 ? 13.107 0.691 3.679 1.00 95.00 71 ALA A CA 1
ATOM 565 C C . ALA A 1 71 ? 12.691 0.667 2.198 1.00 95.00 71 ALA A C 1
ATOM 567 O O . ALA A 1 71 ? 13.383 0.079 1.369 1.00 95.00 71 ALA A O 1
ATOM 568 N N . ILE A 1 72 ? 11.614 1.375 1.841 1.00 94.69 72 ILE A N 1
ATOM 569 C CA . ILE A 1 72 ? 11.141 1.520 0.458 1.00 94.69 72 ILE A CA 1
ATOM 570 C C . ILE A 1 72 ? 12.206 2.153 -0.433 1.00 94.69 72 ILE A C 1
ATOM 572 O O . ILE A 1 72 ? 12.449 1.665 -1.532 1.00 94.69 72 ILE A O 1
ATOM 576 N N . ARG A 1 73 ? 12.880 3.209 0.033 1.00 91.50 73 ARG A N 1
ATOM 577 C CA . ARG A 1 73 ? 13.962 3.862 -0.716 1.00 91.50 73 ARG A CA 1
ATOM 578 C C . ARG A 1 73 ? 15.099 2.897 -1.034 1.00 91.50 73 ARG A C 1
ATOM 580 O O . ARG A 1 73 ? 15.568 2.883 -2.169 1.00 91.50 73 ARG A O 1
ATOM 587 N N . ASN A 1 74 ? 15.508 2.093 -0.054 1.00 90.88 74 ASN A N 1
ATOM 588 C CA . ASN A 1 74 ? 16.572 1.106 -0.226 1.00 90.88 74 ASN A CA 1
ATOM 589 C C . ASN A 1 74 ? 16.184 0.010 -1.226 1.00 90.88 74 ASN A C 1
ATOM 591 O O . ASN A 1 74 ? 17.041 -0.473 -1.957 1.00 90.88 74 ASN A O 1
ATOM 595 N N . VAL A 1 75 ? 14.902 -0.365 -1.268 1.00 93.25 75 VAL A N 1
ATOM 596 C CA . VAL A 1 75 ? 14.409 -1.435 -2.143 1.00 93.25 75 VAL A CA 1
ATOM 597 C C . VAL A 1 75 ? 14.071 -0.940 -3.549 1.00 93.25 75 VAL A C 1
ATOM 599 O O . VAL A 1 75 ? 14.408 -1.626 -4.499 1.00 93.25 75 VAL A O 1
ATOM 602 N N . LEU A 1 76 ? 13.427 0.221 -3.714 1.00 90.44 76 LEU A N 1
ATOM 603 C CA . LEU A 1 76 ? 12.947 0.728 -5.013 1.00 90.44 76 LEU A CA 1
ATOM 604 C C . LEU A 1 76 ? 13.895 1.735 -5.691 1.00 90.44 76 LEU A C 1
ATOM 606 O O . LEU A 1 76 ? 13.661 2.129 -6.837 1.00 90.44 76 LEU A O 1
ATOM 610 N N . GLY A 1 77 ? 14.940 2.204 -5.000 1.00 84.56 77 GLY A N 1
ATOM 611 C CA . GLY A 1 77 ? 15.902 3.163 -5.558 1.00 84.56 77 GLY A CA 1
ATOM 612 C C . GLY A 1 77 ? 15.286 4.527 -5.910 1.00 84.56 77 GLY A C 1
ATOM 613 O O . GLY A 1 77 ? 15.701 5.186 -6.866 1.00 84.56 77 GLY A O 1
ATOM 614 N N . THR A 1 78 ? 14.239 4.959 -5.200 1.00 75.12 78 THR A N 1
ATOM 615 C CA . THR A 1 78 ? 13.564 6.254 -5.416 1.00 75.12 78 THR A CA 1
ATOM 616 C C . THR A 1 78 ? 14.120 7.320 -4.459 1.00 75.12 78 THR A C 1
ATOM 618 O O . THR A 1 78 ? 13.868 7.204 -3.260 1.00 75.12 78 THR A O 1
ATOM 621 N N . PRO A 1 79 ? 14.832 8.366 -4.933 1.00 62.06 79 PRO A N 1
ATOM 622 C CA . PRO A 1 79 ? 15.533 9.325 -4.064 1.00 62.06 79 PRO A CA 1
ATOM 623 C C . PRO A 1 79 ? 14.640 10.027 -3.033 1.00 62.06 79 PRO A C 1
ATOM 625 O O . PRO A 1 79 ? 15.038 10.177 -1.879 1.00 62.06 79 PRO A O 1
ATOM 628 N N . ASP A 1 80 ? 13.417 10.385 -3.433 1.00 62.69 80 ASP A N 1
ATOM 629 C CA . ASP A 1 80 ? 12.458 11.108 -2.588 1.00 62.69 80 ASP A CA 1
ATOM 630 C C . ASP A 1 80 ? 11.659 10.176 -1.649 1.00 62.69 80 ASP A C 1
ATOM 632 O O . ASP A 1 80 ? 10.928 10.635 -0.773 1.00 62.69 80 ASP A O 1
ATOM 636 N N . GLY A 1 81 ? 11.824 8.855 -1.783 1.00 61.31 81 GLY A N 1
ATOM 637 C CA . GLY A 1 81 ? 10.850 7.879 -1.290 1.00 61.31 81 GLY A CA 1
ATOM 638 C C . GLY A 1 81 ? 9.606 7.816 -2.185 1.00 61.31 81 GLY A C 1
ATOM 639 O O . GLY A 1 81 ? 9.369 8.694 -3.013 1.00 61.31 81 GLY A O 1
ATOM 640 N N . ASP A 1 82 ? 8.837 6.738 -2.057 1.00 84.56 82 ASP A N 1
ATOM 641 C CA . ASP A 1 82 ? 7.549 6.574 -2.734 1.00 84.56 82 ASP A CA 1
ATOM 642 C C . ASP A 1 82 ? 6.463 6.460 -1.662 1.00 84.56 82 ASP A C 1
ATOM 644 O O . ASP A 1 82 ? 6.266 5.395 -1.073 1.00 84.56 82 ASP A O 1
ATOM 648 N N . ASP A 1 83 ? 5.784 7.575 -1.382 1.00 90.50 83 ASP A N 1
ATOM 649 C CA . ASP A 1 83 ? 4.763 7.666 -0.332 1.00 90.50 83 ASP A CA 1
ATOM 650 C C . ASP A 1 83 ? 3.607 6.675 -0.558 1.00 90.50 83 ASP A C 1
ATOM 652 O O . ASP A 1 83 ? 2.992 6.191 0.395 1.00 90.50 83 ASP A O 1
ATOM 656 N N . HIS A 1 84 ? 3.327 6.315 -1.815 1.00 94.44 84 HIS A N 1
ATOM 657 C CA . HIS A 1 84 ? 2.298 5.335 -2.158 1.00 94.44 84 HIS A CA 1
ATOM 658 C C . HIS A 1 84 ? 2.760 3.909 -1.860 1.00 94.44 84 HIS A C 1
ATOM 660 O O . HIS A 1 84 ? 1.967 3.077 -1.413 1.00 94.44 84 HIS A O 1
ATOM 666 N N . ALA A 1 85 ? 4.034 3.602 -2.101 1.00 95.50 85 ALA A N 1
ATOM 667 C CA . ALA A 1 85 ? 4.615 2.325 -1.703 1.00 95.50 85 ALA A CA 1
ATOM 668 C C . ALA A 1 85 ? 4.760 2.225 -0.174 1.00 95.50 85 ALA A C 1
ATOM 670 O O . ALA A 1 85 ? 4.494 1.161 0.386 1.00 95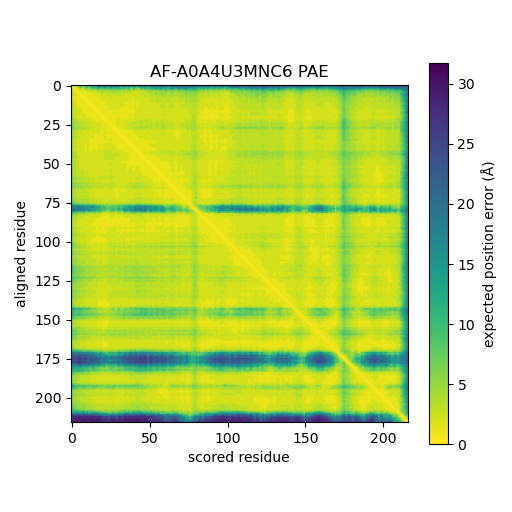.50 85 ALA A O 1
ATOM 671 N N . VAL A 1 86 ? 5.064 3.330 0.517 1.00 96.81 86 VAL A N 1
ATOM 672 C CA . VAL A 1 86 ? 5.057 3.402 1.989 1.00 96.81 86 VAL A CA 1
ATOM 673 C C . VAL A 1 86 ? 3.676 3.068 2.546 1.00 96.81 86 VAL A C 1
ATOM 675 O O . VAL A 1 86 ? 3.548 2.137 3.342 1.00 96.81 86 VAL A O 1
ATOM 678 N N . ALA A 1 87 ? 2.627 3.751 2.080 1.00 98.00 87 ALA A N 1
ATOM 679 C CA . ALA A 1 87 ? 1.256 3.497 2.524 1.00 98.00 87 ALA A CA 1
ATOM 680 C C . ALA A 1 87 ? 0.815 2.039 2.300 1.00 98.00 87 ALA A C 1
ATOM 682 O O . ALA A 1 87 ? 0.026 1.511 3.080 1.00 98.00 87 ALA A O 1
ATOM 683 N N . SER A 1 88 ? 1.366 1.349 1.295 1.00 98.06 88 SER A N 1
ATOM 684 C CA . SER A 1 88 ? 1.074 -0.069 1.050 1.00 98.06 88 SER A CA 1
ATOM 685 C C . SER A 1 88 ? 1.494 -0.999 2.198 1.00 98.06 88 SER A C 1
ATOM 687 O O . SER A 1 88 ? 0.843 -2.015 2.434 1.00 98.06 88 SER A O 1
ATOM 689 N N . VAL A 1 89 ? 2.571 -0.668 2.920 1.00 97.81 89 VAL A N 1
ATOM 690 C CA . VAL A 1 89 ? 3.064 -1.470 4.053 1.00 97.81 89 VAL A CA 1
ATOM 691 C C . VAL A 1 89 ? 2.109 -1.336 5.238 1.00 97.81 89 VAL A C 1
ATOM 693 O O . VAL A 1 89 ? 1.742 -2.327 5.860 1.00 97.81 89 VAL A O 1
ATOM 696 N N . TYR A 1 90 ? 1.623 -0.121 5.489 1.00 98.25 90 TYR A N 1
ATOM 697 C CA . TYR A 1 90 ? 0.596 0.133 6.499 1.00 98.25 90 TYR A CA 1
ATOM 698 C C . TYR A 1 90 ? -0.761 -0.469 6.110 1.00 98.25 90 TYR A C 1
ATOM 700 O O . TYR A 1 90 ? -1.474 -0.979 6.972 1.00 98.25 90 TYR A O 1
ATOM 708 N N . ALA A 1 91 ? -1.113 -0.461 4.820 1.00 98.19 91 ALA A N 1
ATOM 709 C CA . ALA A 1 91 ? -2.348 -1.065 4.321 1.00 98.19 91 ALA A CA 1
ATOM 710 C C . ALA A 1 91 ? -2.394 -2.584 4.565 1.00 98.19 91 ALA A C 1
ATOM 712 O O . ALA A 1 91 ? -3.446 -3.106 4.925 1.00 98.19 91 ALA A O 1
ATOM 713 N N . GLU A 1 92 ? -1.261 -3.281 4.423 1.00 96.50 92 GLU A N 1
ATOM 714 C CA . GLU A 1 92 ? -1.142 -4.716 4.723 1.00 96.50 92 GLU A CA 1
ATOM 715 C C . GLU A 1 92 ? -1.524 -5.022 6.180 1.00 96.50 92 GLU A C 1
ATOM 717 O O . GLU A 1 92 ? -2.353 -5.900 6.433 1.00 96.50 92 GLU A O 1
ATOM 722 N N . PHE A 1 93 ? -1.004 -4.242 7.132 1.00 96.50 93 PHE A N 1
ATOM 723 C CA . PHE A 1 93 ? -1.376 -4.375 8.541 1.00 96.50 93 PHE A CA 1
ATOM 724 C C . PHE A 1 93 ? -2.828 -3.950 8.801 1.00 96.50 93 PHE A C 1
ATOM 726 O O . PHE A 1 93 ? -3.584 -4.690 9.425 1.00 96.50 93 PHE A O 1
ATOM 733 N N . ALA A 1 94 ? -3.271 -2.803 8.274 1.00 97.69 94 ALA A N 1
ATOM 734 C CA . ALA A 1 94 ? -4.656 -2.358 8.444 1.00 97.69 94 ALA A CA 1
ATOM 735 C C . ALA A 1 94 ? -5.659 -3.403 7.941 1.00 97.69 94 ALA A C 1
ATOM 737 O O . ALA A 1 94 ? -6.709 -3.597 8.552 1.00 97.69 94 ALA A O 1
ATOM 738 N N . ARG A 1 95 ? -5.340 -4.118 6.858 1.00 96.50 95 ARG A N 1
ATOM 739 C CA . ARG A 1 95 ? -6.172 -5.221 6.386 1.00 96.50 95 ARG A CA 1
ATOM 740 C C . ARG A 1 95 ? -6.225 -6.367 7.389 1.00 96.50 95 ARG A C 1
ATOM 742 O O . ARG A 1 95 ? -7.325 -6.824 7.686 1.00 96.50 95 ARG A O 1
ATOM 749 N N . SER A 1 96 ? -5.082 -6.835 7.895 1.00 94.56 96 SER A N 1
ATOM 750 C CA . SER A 1 96 ? -5.052 -7.978 8.822 1.00 94.56 96 SER A CA 1
ATOM 751 C C . SER A 1 96 ? -5.826 -7.703 10.115 1.00 94.56 96 SER A C 1
ATOM 753 O O . SER A 1 96 ? -6.341 -8.627 10.738 1.00 94.56 96 SER A O 1
ATOM 755 N N . GLN A 1 97 ? -5.967 -6.426 10.479 1.00 95.19 97 GLN A N 1
ATOM 756 C CA . GLN A 1 97 ? -6.739 -5.985 11.638 1.00 95.19 97 GLN A CA 1
ATOM 757 C C . GLN A 1 97 ? -8.222 -5.707 11.354 1.00 95.19 97 GLN A C 1
ATOM 759 O O . GLN A 1 97 ? -8.980 -5.480 12.300 1.00 95.19 97 GLN A O 1
ATOM 764 N N . GLY A 1 98 ? -8.650 -5.731 10.087 1.00 95.19 98 GLY A N 1
ATOM 765 C CA . GLY A 1 98 ? -10.005 -5.347 9.675 1.00 95.19 98 GLY A CA 1
ATOM 766 C C . GLY A 1 98 ? -10.249 -3.832 9.657 1.00 95.19 98 GLY A C 1
ATOM 767 O O . GLY A 1 98 ? -11.393 -3.394 9.656 1.00 95.19 98 GLY A O 1
ATOM 768 N N . TRP A 1 99 ? -9.188 -3.022 9.661 1.00 97.00 99 TRP A N 1
ATOM 769 C CA . TRP A 1 99 ? -9.247 -1.554 9.661 1.00 97.00 99 TRP A CA 1
ATOM 770 C C . TRP A 1 99 ? -9.278 -0.961 8.242 1.00 97.00 99 TRP A C 1
ATOM 772 O O . TRP A 1 99 ? -9.740 0.162 8.028 1.00 97.00 99 TRP A O 1
ATOM 782 N N . LEU A 1 100 ? -8.788 -1.711 7.251 1.00 97.62 100 LEU A N 1
ATOM 783 C CA . LEU A 1 100 ? -8.778 -1.291 5.852 1.00 97.62 100 LEU A CA 1
ATOM 784 C C . LEU A 1 100 ? -10.132 -1.555 5.186 1.00 97.62 100 LEU A C 1
ATOM 786 O O . LEU A 1 100 ? -10.561 -2.702 5.057 1.00 97.62 100 LEU A O 1
ATOM 790 N N . ARG A 1 101 ? -10.761 -0.503 4.663 1.00 97.50 101 ARG A N 1
ATOM 791 C CA . ARG A 1 101 ? -11.913 -0.633 3.766 1.00 97.50 101 ARG A CA 1
ATOM 792 C C . ARG A 1 101 ? -11.419 -0.933 2.361 1.00 97.50 101 ARG A C 1
ATOM 794 O O . ARG A 1 101 ? -10.523 -0.250 1.868 1.00 97.50 101 ARG A O 1
ATOM 801 N N . THR A 1 102 ? -12.018 -1.926 1.718 1.00 96.88 102 THR A N 1
ATOM 802 C CA . THR A 1 102 ? -11.704 -2.309 0.336 1.00 96.88 102 THR A CA 1
ATOM 803 C C . THR A 1 102 ? -12.885 -1.990 -0.567 1.00 96.88 102 THR A C 1
ATOM 805 O O . THR A 1 102 ? -14.034 -2.159 -0.166 1.00 96.88 102 THR A O 1
ATOM 808 N N . ASP A 1 103 ? -12.594 -1.521 -1.775 1.00 97.31 103 ASP A N 1
ATOM 809 C CA . ASP A 1 103 ? -13.602 -1.115 -2.757 1.00 97.31 103 ASP A CA 1
ATOM 810 C C . ASP A 1 103 ? -14.103 -2.333 -3.562 1.00 97.31 103 ASP A C 1
ATOM 812 O O . ASP A 1 103 ? -15.219 -2.350 -4.078 1.00 97.31 103 ASP A O 1
ATOM 816 N N . ARG A 1 104 ? -13.270 -3.379 -3.644 1.00 95.88 104 ARG A N 1
ATOM 817 C CA . ARG A 1 104 ? -13.552 -4.667 -4.289 1.00 95.88 104 ARG A CA 1
ATOM 818 C C . ARG A 1 104 ? -12.753 -5.776 -3.613 1.00 95.88 104 ARG A C 1
ATOM 820 O O . ARG A 1 104 ? -11.595 -5.574 -3.253 1.00 95.88 104 ARG A O 1
ATOM 827 N N . LEU A 1 105 ? -13.333 -6.968 -3.528 1.00 97.69 105 LEU A N 1
ATOM 828 C CA . LEU A 1 105 ? -12.623 -8.196 -3.173 1.00 97.69 105 LEU A CA 1
ATOM 829 C C . LEU A 1 105 ? -12.542 -9.106 -4.399 1.00 97.69 105 LEU A C 1
ATOM 831 O O . LEU A 1 105 ? -13.513 -9.241 -5.140 1.00 97.69 105 LEU A O 1
ATOM 835 N N . LEU A 1 106 ? -11.377 -9.705 -4.602 1.00 98.19 106 LEU A N 1
ATOM 836 C CA . LEU A 1 106 ? -11.150 -10.768 -5.563 1.00 98.19 106 LEU A CA 1
ATOM 837 C C . LEU A 1 106 ? -11.785 -12.061 -5.051 1.00 98.19 106 LEU A C 1
ATOM 839 O O . LEU A 1 106 ? -11.727 -12.393 -3.860 1.00 98.19 106 LEU A O 1
ATOM 843 N N . THR A 1 107 ? -12.346 -12.818 -5.980 1.00 97.56 107 THR A N 1
ATOM 844 C CA . THR A 1 107 ? -12.654 -14.232 -5.781 1.00 97.56 107 THR A CA 1
ATOM 845 C C . THR A 1 107 ? -11.363 -15.033 -5.575 1.00 97.56 107 THR A C 1
ATOM 847 O O . THR A 1 107 ? -10.262 -14.574 -5.890 1.00 97.56 107 THR A O 1
ATOM 850 N N . ALA A 1 108 ? -11.484 -16.252 -5.047 1.00 97.56 108 ALA A N 1
ATOM 851 C CA . ALA A 1 108 ? -10.334 -17.140 -4.873 1.00 97.56 108 ALA A CA 1
ATOM 852 C C . ALA A 1 108 ? -9.634 -17.453 -6.210 1.00 97.56 108 ALA A C 1
ATOM 854 O O . ALA A 1 108 ? -8.409 -17.509 -6.258 1.00 97.56 108 ALA A O 1
ATOM 855 N N . GLU A 1 109 ? -10.404 -17.599 -7.292 1.00 97.44 109 GLU A N 1
ATOM 856 C CA . GLU A 1 109 ? -9.882 -17.858 -8.638 1.00 97.44 109 GLU A CA 1
ATOM 857 C C . GLU A 1 109 ? -9.125 -16.649 -9.201 1.00 97.44 109 GLU A C 1
ATOM 859 O O . GLU A 1 109 ? -7.988 -16.793 -9.647 1.00 97.44 109 GLU A O 1
ATOM 864 N N . GLU A 1 110 ? -9.696 -15.442 -9.100 1.00 98.00 110 GLU A N 1
ATOM 865 C CA . GLU A 1 110 ? -9.011 -14.206 -9.507 1.00 98.00 110 GLU A CA 1
ATOM 866 C C . GLU A 1 110 ? -7.719 -13.986 -8.710 1.00 98.00 110 GLU A C 1
ATOM 868 O O . GLU A 1 110 ? -6.701 -13.580 -9.271 1.00 98.00 110 GLU A O 1
ATOM 873 N N . TYR A 1 111 ? -7.743 -14.262 -7.402 1.00 98.31 111 TYR A N 1
ATOM 874 C CA . TYR A 1 111 ? -6.563 -14.134 -6.551 1.00 98.31 111 TYR A CA 1
ATOM 875 C C . TYR A 1 111 ? -5.470 -15.140 -6.928 1.00 98.31 111 TYR A C 1
ATOM 877 O O . TYR A 1 111 ? -4.314 -14.746 -7.087 1.00 98.31 111 TYR A O 1
ATOM 885 N N . ALA A 1 112 ? -5.824 -16.418 -7.101 1.00 97.62 112 ALA A N 1
ATOM 886 C CA . ALA A 1 112 ? -4.881 -17.458 -7.505 1.00 97.62 112 ALA A CA 1
ATOM 887 C C . ALA A 1 112 ? -4.262 -17.144 -8.876 1.00 97.62 112 ALA A C 1
ATOM 889 O O . ALA A 1 112 ? -3.040 -17.109 -9.003 1.00 97.62 112 ALA A O 1
ATOM 890 N N . SER A 1 113 ? -5.094 -16.787 -9.861 1.00 97.12 113 SER A N 1
ATOM 891 C CA . SER A 1 113 ? -4.629 -16.379 -11.190 1.00 97.12 113 SER A CA 1
ATOM 892 C C . SER A 1 113 ? -3.679 -15.180 -11.122 1.00 97.12 113 SER A C 1
ATOM 894 O O . SER A 1 113 ? -2.628 -15.195 -11.760 1.00 97.12 113 SER A O 1
ATOM 896 N N . MET A 1 114 ? -3.990 -14.165 -10.309 1.00 97.94 114 MET A N 1
ATOM 897 C CA . MET A 1 114 ? -3.108 -13.010 -10.131 1.00 97.94 114 MET A CA 1
ATOM 898 C C . MET A 1 114 ? -1.767 -13.389 -9.495 1.00 97.94 114 MET A C 1
ATOM 900 O O . MET A 1 114 ? -0.736 -12.852 -9.900 1.00 97.94 114 MET A O 1
ATOM 904 N N . ARG A 1 115 ? -1.766 -14.288 -8.500 1.00 97.19 115 ARG A N 1
ATOM 905 C CA . ARG A 1 115 ? -0.542 -14.773 -7.843 1.00 97.19 115 ARG A CA 1
ATOM 906 C C . ARG A 1 115 ? 0.371 -15.501 -8.824 1.00 97.19 115 ARG A C 1
ATO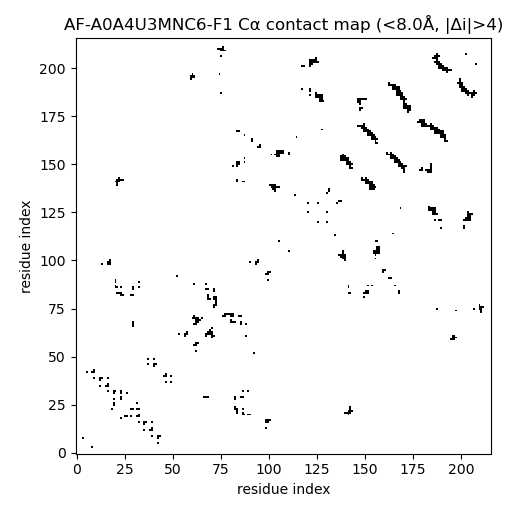M 908 O O . ARG A 1 115 ? 1.569 -15.216 -8.830 1.00 97.19 115 ARG A O 1
ATOM 915 N N . ASP A 1 116 ? -0.196 -16.376 -9.647 1.00 96.44 116 ASP A N 1
ATOM 916 C CA . ASP A 1 116 ? 0.547 -17.156 -10.641 1.00 96.44 116 ASP A CA 1
ATOM 917 C C . ASP A 1 116 ? 1.118 -16.262 -11.756 1.00 96.44 116 ASP A C 1
ATOM 919 O O . ASP A 1 116 ? 2.223 -16.488 -12.254 1.00 96.44 116 ASP A O 1
ATOM 923 N N . ASP A 1 117 ? 0.414 -15.178 -12.088 1.00 96.19 117 ASP A N 1
ATOM 924 C CA . ASP A 1 117 ? 0.803 -14.234 -13.136 1.00 96.19 117 ASP A CA 1
ATOM 925 C C . ASP A 1 117 ? 1.902 -13.236 -12.740 1.00 96.19 117 ASP A C 1
ATOM 927 O O . ASP A 1 117 ? 2.445 -12.558 -13.619 1.00 96.19 117 ASP A O 1
ATOM 931 N N . LEU A 1 118 ? 2.250 -13.102 -11.454 1.00 95.56 118 LEU A N 1
ATOM 932 C CA . LEU A 1 118 ? 3.164 -12.044 -10.991 1.00 95.56 118 LEU A CA 1
ATOM 933 C C . LEU A 1 118 ? 4.504 -12.047 -11.732 1.00 95.56 118 LEU A C 1
ATOM 935 O O . LEU A 1 118 ? 4.966 -10.996 -12.178 1.00 95.56 118 LEU A O 1
ATOM 939 N N . ALA A 1 119 ? 5.109 -13.223 -11.913 1.00 94.75 119 ALA A N 1
ATOM 940 C CA . ALA A 1 119 ? 6.380 -13.354 -12.620 1.00 94.75 119 ALA A CA 1
ATOM 941 C C . ALA A 1 119 ? 6.258 -12.985 -14.108 1.00 94.75 119 ALA A C 1
ATOM 943 O O . ALA A 1 119 ? 7.167 -12.379 -14.671 1.00 94.75 119 ALA A O 1
ATOM 944 N N . VAL A 1 120 ? 5.126 -13.303 -14.741 1.00 95.94 120 VAL A N 1
ATOM 945 C CA . VAL A 1 120 ? 4.862 -12.975 -16.150 1.00 95.94 120 VAL A CA 1
ATOM 946 C C . VAL A 1 120 ? 4.667 -11.472 -16.325 1.00 95.94 120 VAL A C 1
ATOM 948 O O . VAL A 1 120 ? 5.251 -10.871 -17.229 1.00 95.94 120 VAL A O 1
ATOM 951 N N . VAL A 1 121 ? 3.879 -10.847 -15.447 1.00 96.69 121 VAL A N 1
ATOM 952 C CA . VAL A 1 121 ? 3.623 -9.400 -15.481 1.00 96.69 121 VAL A CA 1
ATOM 953 C C . VAL A 1 121 ? 4.896 -8.611 -15.208 1.00 96.69 121 VAL A C 1
ATOM 955 O O . VAL A 1 121 ? 5.162 -7.638 -15.909 1.00 96.69 121 VAL A O 1
ATOM 958 N N . CYS A 1 122 ? 5.706 -9.045 -14.243 1.00 97.44 122 CYS A N 1
ATOM 959 C CA . CYS A 1 122 ? 6.977 -8.400 -13.932 1.00 97.44 122 CYS A CA 1
ATOM 960 C C . CYS A 1 122 ? 8.122 -8.802 -14.877 1.00 97.44 122 CYS A C 1
ATOM 962 O O . CYS A 1 122 ? 9.164 -8.162 -14.865 1.00 97.44 122 CYS A O 1
ATOM 964 N N . GLY A 1 123 ? 7.957 -9.807 -15.741 1.00 97.00 123 GLY A N 1
ATOM 965 C CA . GLY A 1 123 ? 9.009 -10.246 -16.668 1.00 97.00 123 GLY A CA 1
ATOM 966 C C . GLY A 1 123 ? 9.352 -9.240 -17.777 1.00 97.00 123 GLY A C 1
ATOM 967 O O . GLY A 1 123 ? 10.330 -9.421 -18.497 1.00 97.00 123 GLY A O 1
ATOM 968 N N . SER A 1 124 ? 8.559 -8.180 -17.943 1.00 96.38 124 SER A N 1
ATOM 969 C CA . SER A 1 124 ? 8.819 -7.092 -18.894 1.00 96.38 124 SER A CA 1
ATOM 970 C C . SER A 1 124 ? 8.187 -5.791 -18.406 1.00 96.38 124 SER A C 1
ATOM 972 O O . SER A 1 124 ? 7.355 -5.803 -17.502 1.00 96.38 124 SER A O 1
ATOM 974 N N . ASP A 1 125 ? 8.588 -4.662 -18.988 1.00 95.94 125 ASP A N 1
ATOM 975 C CA . ASP A 1 125 ? 8.036 -3.367 -18.599 1.00 95.94 125 ASP A CA 1
ATOM 976 C C . ASP A 1 125 ? 6.548 -3.281 -18.956 1.00 95.94 125 ASP A C 1
ATOM 978 O O . ASP A 1 125 ? 6.101 -3.755 -20.008 1.00 95.94 125 ASP A O 1
ATOM 982 N N . ARG A 1 126 ? 5.776 -2.696 -18.039 1.00 96.19 126 ARG A N 1
ATOM 983 C CA . ARG A 1 126 ? 4.327 -2.529 -18.149 1.00 96.19 126 ARG A CA 1
ATOM 984 C C . ARG A 1 126 ? 3.916 -1.150 -17.674 1.00 96.19 126 ARG A C 1
ATOM 986 O O . ARG A 1 126 ? 4.523 -0.580 -16.768 1.00 96.19 126 ARG A O 1
ATOM 993 N N . THR A 1 127 ? 2.860 -0.637 -18.270 1.00 94.94 127 THR A N 1
ATOM 994 C CA . THR A 1 127 ? 2.204 0.617 -17.909 1.00 94.94 127 THR A CA 1
ATOM 995 C C . THR A 1 127 ? 1.086 0.384 -16.895 1.00 94.94 127 THR A C 1
ATOM 997 O O . THR A 1 127 ? 0.607 -0.735 -16.695 1.00 94.94 127 THR A O 1
ATOM 1000 N N . PHE A 1 128 ? 0.644 1.462 -16.250 1.00 95.12 128 PHE A N 1
ATOM 1001 C CA . PHE A 1 128 ? -0.516 1.450 -15.363 1.00 95.12 128 PHE A CA 1
ATOM 1002 C C . PHE A 1 128 ? -1.781 0.888 -16.031 1.00 95.12 128 PHE A C 1
ATOM 1004 O O . PHE A 1 128 ? -2.450 0.036 -15.442 1.00 95.12 128 PHE A O 1
ATOM 1011 N N . THR A 1 129 ? -2.088 1.311 -17.258 1.00 94.75 129 THR A N 1
ATOM 1012 C CA . THR A 1 129 ? -3.264 0.853 -18.003 1.00 94.75 129 THR A CA 1
ATOM 1013 C C . THR A 1 129 ? -3.159 -0.625 -18.333 1.00 94.75 129 THR A C 1
ATOM 1015 O O . THR A 1 129 ? -4.112 -1.340 -18.063 1.00 94.75 129 THR A O 1
ATOM 1018 N N . GLU A 1 130 ? -2.010 -1.129 -18.793 1.00 96.69 130 GLU A N 1
ATOM 1019 C CA . GLU A 1 130 ? -1.860 -2.565 -19.086 1.00 96.69 130 GLU A CA 1
ATOM 1020 C C . GLU A 1 130 ? -2.115 -3.453 -17.859 1.00 96.69 130 GLU A C 1
ATOM 1022 O O . GLU A 1 130 ? -2.779 -4.485 -17.964 1.00 96.69 130 GLU A O 1
ATOM 1027 N N . VAL A 1 131 ? -1.623 -3.057 -16.679 1.00 97.31 131 VAL A N 1
ATOM 1028 C CA . VAL A 1 131 ? -1.858 -3.818 -15.440 1.00 97.31 131 VAL A CA 1
ATOM 1029 C C . VAL A 1 131 ? -3.325 -3.732 -15.010 1.00 97.31 131 VAL A C 1
ATOM 1031 O O . VAL A 1 131 ? -3.907 -4.740 -14.607 1.00 97.31 131 VAL A O 1
ATOM 1034 N N . ARG A 1 132 ? -3.942 -2.547 -15.111 1.00 95.94 132 ARG A N 1
ATOM 1035 C CA . ARG A 1 132 ? -5.361 -2.347 -14.781 1.00 95.94 132 ARG A CA 1
ATOM 1036 C C . ARG A 1 132 ? -6.281 -3.090 -15.749 1.00 95.94 132 ARG A C 1
ATOM 1038 O O . ARG A 1 132 ? -7.273 -3.657 -15.315 1.00 95.94 132 ARG A O 1
ATOM 1045 N N . ASP A 1 133 ? -5.968 -3.108 -17.035 1.00 97.06 133 ASP A N 1
ATOM 1046 C CA . ASP A 1 133 ? -6.778 -3.792 -18.042 1.00 97.06 133 ASP A CA 1
ATOM 1047 C C . ASP A 1 133 ? -6.681 -5.316 -17.872 1.00 97.06 133 ASP A C 1
ATOM 1049 O O . ASP A 1 133 ? -7.668 -6.019 -18.080 1.00 97.06 133 ASP A O 1
ATOM 1053 N N . ARG A 1 134 ? -5.528 -5.830 -17.412 1.00 97.25 134 ARG A N 1
ATOM 1054 C CA . ARG A 1 134 ? -5.354 -7.255 -17.092 1.00 97.25 134 ARG A CA 1
ATOM 1055 C C . ARG A 1 134 ? -6.131 -7.692 -15.847 1.00 97.25 134 ARG A C 1
ATOM 1057 O O . ARG A 1 134 ? -6.752 -8.748 -15.869 1.00 97.25 134 ARG A O 1
ATOM 1064 N N . PHE A 1 135 ? -6.065 -6.925 -14.758 1.00 97.19 135 PHE A N 1
ATOM 1065 C CA . PHE A 1 135 ? -6.566 -7.356 -13.440 1.00 97.19 135 PHE A CA 1
ATOM 1066 C C . PHE A 1 135 ? -7.853 -6.648 -12.979 1.00 97.19 135 PHE A C 1
ATOM 1068 O O . PHE A 1 135 ? -8.456 -6.994 -11.957 1.00 97.19 135 PHE A O 1
ATOM 1075 N N . GLY A 1 136 ? -8.315 -5.666 -13.747 1.00 96.69 136 GLY A N 1
ATOM 1076 C CA . GLY A 1 136 ? -9.477 -4.847 -13.439 1.00 96.69 136 GLY A CA 1
ATOM 1077 C C . GLY A 1 136 ? -9.219 -3.817 -12.338 1.00 96.69 136 GLY A C 1
ATOM 1078 O O . GLY A 1 136 ? -8.096 -3.384 -12.082 1.00 96.69 136 GLY A O 1
ATOM 1079 N N . ALA A 1 137 ? -10.303 -3.384 -11.689 1.00 96.69 137 ALA A N 1
ATOM 1080 C CA . ALA A 1 137 ? -10.232 -2.402 -10.612 1.00 96.69 137 ALA A CA 1
ATOM 1081 C C . ALA A 1 137 ? -9.539 -2.982 -9.359 1.00 96.69 137 ALA A C 1
ATOM 1083 O O . ALA A 1 137 ? -9.840 -4.126 -8.993 1.00 96.69 137 ALA A O 1
ATOM 1084 N N . PRO A 1 138 ? -8.664 -2.203 -8.688 1.00 97.88 138 PRO A N 1
ATOM 1085 C CA . PRO A 1 138 ? -7.990 -2.618 -7.462 1.00 97.88 138 PRO A CA 1
ATOM 1086 C C . PRO A 1 138 ? -8.950 -2.697 -6.273 1.00 97.88 138 PRO A C 1
ATOM 1088 O O . PRO A 1 138 ? -9.991 -2.045 -6.247 1.00 97.88 138 PRO A O 1
ATOM 1091 N N . SER A 1 139 ? -8.548 -3.444 -5.246 1.00 98.31 139 SER A N 1
ATOM 1092 C CA . SER A 1 139 ? -9.218 -3.450 -3.943 1.00 98.31 139 SER A CA 1
ATOM 1093 C C . SER A 1 139 ? -8.995 -2.155 -3.173 1.00 98.31 139 SER A C 1
ATOM 1095 O O . SER A 1 139 ? -9.890 -1.717 -2.457 1.00 98.31 139 SER A O 1
ATOM 1097 N N . VAL A 1 140 ? -7.810 -1.554 -3.301 1.00 98.00 140 VAL A N 1
ATOM 1098 C CA . VAL A 1 140 ? -7.515 -0.203 -2.810 1.00 98.00 140 VAL A CA 1
ATOM 1099 C C . VAL A 1 140 ? -6.621 0.504 -3.817 1.00 98.00 140 VAL A C 1
ATOM 1101 O O . VAL A 1 140 ? -5.578 -0.014 -4.223 1.00 98.00 140 VAL A O 1
ATOM 1104 N N . PHE A 1 141 ? -7.023 1.711 -4.204 1.00 97.62 141 PHE A N 1
ATOM 1105 C CA . PHE A 1 141 ? -6.209 2.600 -5.020 1.00 97.62 141 PHE A CA 1
ATOM 1106 C C . PHE A 1 141 ? -5.468 3.607 -4.133 1.00 97.62 141 PHE A C 1
ATOM 1108 O O . PHE A 1 141 ? -6.096 4.433 -3.471 1.00 97.62 141 PHE A O 1
ATOM 1115 N N . ILE A 1 142 ? -4.136 3.530 -4.109 1.00 96.81 142 ILE A N 1
ATOM 1116 C CA . ILE A 1 142 ? -3.280 4.426 -3.327 1.00 96.81 142 ILE A CA 1
ATOM 1117 C C . ILE A 1 142 ? -2.618 5.425 -4.277 1.00 96.81 142 ILE A C 1
ATOM 1119 O O . ILE A 1 142 ? -1.786 5.060 -5.110 1.00 96.81 142 ILE A O 1
ATOM 1123 N N . GLY A 1 143 ? -2.968 6.696 -4.121 1.00 91.44 143 GLY A N 1
ATOM 1124 C CA . GLY A 1 143 ? -2.554 7.796 -4.982 1.00 91.44 143 GLY A CA 1
ATOM 1125 C C . GLY A 1 143 ? -3.738 8.479 -5.667 1.00 91.44 143 GLY A C 1
ATOM 1126 O O . GLY A 1 143 ? -4.902 8.157 -5.447 1.00 91.44 143 GLY A O 1
ATOM 1127 N N . GLY A 1 144 ? -3.433 9.483 -6.487 1.00 84.31 144 GLY A N 1
ATOM 1128 C CA . GLY A 1 144 ? -4.439 10.242 -7.230 1.00 84.31 144 GLY A CA 1
ATOM 1129 C C . GLY A 1 144 ? -4.702 9.691 -8.633 1.00 84.31 144 GLY A C 1
ATOM 1130 O O . GLY A 1 144 ? -3.904 8.938 -9.197 1.00 84.31 144 GLY A O 1
ATOM 1131 N N . SER A 1 145 ? -5.790 10.146 -9.255 1.00 83.38 145 SER A N 1
ATOM 1132 C CA . SER A 1 145 ? -6.089 9.889 -10.674 1.00 83.38 145 SER A CA 1
ATOM 1133 C C . SER A 1 145 ? -5.148 10.625 -11.634 1.00 83.38 145 SER A C 1
ATOM 1135 O O . SER A 1 145 ? -5.100 10.295 -12.815 1.00 83.38 145 SER A O 1
ATOM 1137 N N . ASN A 1 146 ? -4.368 11.589 -11.136 1.00 83.81 146 ASN A N 1
ATOM 1138 C CA . ASN A 1 146 ? -3.425 12.347 -11.945 1.00 83.81 146 ASN A CA 1
ATOM 1139 C C . ASN A 1 146 ? -2.394 11.396 -12.595 1.00 83.81 146 ASN A C 1
ATOM 1141 O O . ASN A 1 146 ? -1.687 10.680 -11.872 1.00 83.81 146 ASN A O 1
ATOM 1145 N N . PRO A 1 147 ? -2.306 11.354 -13.938 1.00 79.31 147 PRO A N 1
ATOM 1146 C CA . PRO A 1 147 ? -1.410 10.443 -14.642 1.00 79.31 147 PRO A CA 1
ATOM 1147 C C . PRO A 1 147 ? 0.063 10.802 -14.443 1.00 79.31 147 PRO A C 1
ATOM 1149 O O . PRO A 1 147 ? 0.909 9.946 -14.646 1.00 79.31 147 PRO A O 1
ATOM 1152 N N . TYR A 1 148 ? 0.379 12.029 -14.011 1.00 78.88 148 TYR A N 1
ATOM 1153 C CA . TYR A 1 148 ? 1.755 12.493 -13.853 1.00 78.88 148 TYR A CA 1
ATOM 1154 C C . TYR A 1 148 ? 2.474 11.933 -12.623 1.00 78.88 148 TYR A C 1
ATOM 1156 O O . TYR A 1 148 ? 3.698 12.007 -12.569 1.00 78.88 148 TYR A O 1
ATOM 1164 N N . PHE A 1 149 ? 1.751 11.345 -11.672 1.00 84.31 149 PHE A N 1
ATOM 1165 C CA . PHE A 1 149 ? 2.313 10.863 -10.412 1.00 84.31 149 PHE A CA 1
ATOM 1166 C C . PHE A 1 149 ? 2.326 9.338 -10.333 1.00 84.31 149 PHE A C 1
ATOM 1168 O O . PHE A 1 149 ? 1.497 8.658 -10.946 1.00 84.31 149 PHE A O 1
ATOM 1175 N N . GLY A 1 150 ? 3.273 8.815 -9.548 1.00 89.56 150 GLY A N 1
ATOM 1176 C CA . GLY A 1 150 ? 3.283 7.412 -9.144 1.00 89.56 150 GLY A CA 1
ATOM 1177 C C . GLY A 1 150 ? 2.012 7.027 -8.385 1.00 89.56 150 GLY A C 1
ATOM 1178 O O . GLY A 1 150 ? 1.182 7.873 -8.044 1.00 89.56 150 GLY A O 1
ATOM 1179 N N . LYS A 1 151 ? 1.830 5.727 -8.179 1.00 94.31 151 LYS A N 1
ATOM 1180 C CA . LYS A 1 151 ? 0.670 5.160 -7.479 1.00 94.31 151 LYS A CA 1
ATOM 1181 C C . LYS A 1 151 ? 0.914 3.705 -7.132 1.00 94.31 151 LYS A C 1
ATOM 1183 O O . LYS A 1 151 ? 1.762 3.055 -7.736 1.00 94.31 151 LYS A O 1
ATOM 1188 N N . THR A 1 152 ? 0.113 3.191 -6.211 1.00 97.62 152 THR A N 1
ATOM 1189 C CA . THR A 1 152 ? 0.080 1.768 -5.886 1.00 97.62 152 THR A CA 1
ATOM 1190 C C . THR A 1 152 ? -1.326 1.220 -6.103 1.00 97.62 152 THR A C 1
ATOM 1192 O O . THR A 1 152 ? -2.306 1.778 -5.606 1.00 97.62 152 THR A O 1
ATOM 1195 N N . LEU A 1 153 ? -1.424 0.110 -6.834 1.00 98.38 153 LEU A N 1
ATOM 1196 C CA . LEU A 1 153 ? -2.633 -0.712 -6.884 1.00 98.38 153 LEU A CA 1
ATOM 1197 C C . LEU A 1 153 ? -2.512 -1.808 -5.832 1.00 98.38 153 LEU A C 1
ATOM 1199 O O . LEU A 1 153 ? -1.518 -2.529 -5.845 1.00 98.38 153 LEU A O 1
ATOM 1203 N N . ALA A 1 154 ? -3.496 -1.947 -4.949 1.00 98.44 154 ALA A N 1
ATOM 1204 C CA . ALA A 1 154 ? -3.543 -3.029 -3.974 1.00 98.44 154 ALA A CA 1
ATOM 1205 C C . ALA A 1 154 ? -4.734 -3.948 -4.253 1.00 98.44 154 ALA A C 1
ATOM 1207 O O . ALA A 1 154 ? -5.845 -3.470 -4.491 1.00 98.44 154 ALA A O 1
ATOM 1208 N N . TYR A 1 155 ? -4.511 -5.255 -4.180 1.00 98.69 155 TYR A N 1
ATOM 1209 C CA . TYR A 1 155 ? -5.514 -6.281 -4.436 1.00 98.69 155 TYR A CA 1
ATOM 1210 C C . TYR A 1 155 ? -5.670 -7.223 -3.246 1.00 98.69 155 TYR A C 1
ATOM 1212 O O . TYR A 1 155 ? -4.698 -7.602 -2.580 1.00 98.69 155 TYR A O 1
ATOM 1220 N N . SER A 1 156 ? -6.922 -7.605 -3.008 1.00 97.81 156 SER A N 1
ATOM 1221 C CA . SER A 1 156 ? -7.357 -8.410 -1.881 1.00 97.81 156 SER A CA 1
ATOM 1222 C C . SER A 1 156 ? -8.289 -9.521 -2.294 1.00 97.81 156 SER A C 1
ATOM 1224 O O . SER A 1 156 ? -9.289 -9.219 -2.926 1.00 97.81 156 SER A O 1
ATOM 1226 N N . SER A 1 157 ? -8.075 -10.757 -1.842 1.00 97.31 157 SER A N 1
ATOM 1227 C CA . SER A 1 157 ? -9.166 -11.743 -1.819 1.00 97.31 157 SER A CA 1
ATOM 1228 C C . SER A 1 157 ? -10.119 -11.512 -0.635 1.00 97.31 157 SER A C 1
ATOM 1230 O O . SER A 1 157 ? -9.806 -10.744 0.278 1.00 97.31 157 SER A O 1
ATOM 1232 N N . GLY A 1 158 ? -11.260 -12.205 -0.613 1.00 94.81 158 GLY A N 1
ATOM 1233 C CA . GLY A 1 158 ? -12.151 -12.228 0.555 1.00 94.81 158 GLY A CA 1
ATOM 1234 C C . GLY A 1 158 ? -11.608 -12.987 1.776 1.00 94.81 158 GLY A C 1
ATOM 1235 O O . GLY A 1 158 ? -12.144 -12.834 2.871 1.00 94.81 158 GLY A O 1
ATOM 1236 N N . ASN A 1 159 ? -10.543 -13.777 1.623 1.00 95.00 159 ASN A N 1
ATOM 1237 C CA . ASN A 1 159 ? -9.894 -14.459 2.737 1.00 95.00 159 ASN A CA 1
ATOM 1238 C C . ASN A 1 159 ? -8.866 -13.523 3.394 1.00 95.00 159 ASN A C 1
ATOM 1240 O O . ASN A 1 159 ? -7.935 -13.042 2.749 1.00 95.00 159 ASN A O 1
ATOM 1244 N N . VAL A 1 160 ? -9.013 -13.249 4.693 1.00 91.06 160 VAL A N 1
ATOM 1245 C CA . VAL A 1 160 ? -8.090 -12.360 5.426 1.00 91.06 160 VAL A CA 1
ATOM 1246 C C . VAL A 1 160 ? -6.693 -12.969 5.601 1.00 91.06 160 VAL A C 1
ATOM 1248 O O . VAL A 1 160 ? -5.734 -12.225 5.781 1.00 91.06 160 VAL A O 1
ATOM 1251 N N . ALA A 1 161 ? -6.568 -14.299 5.519 1.00 92.38 161 ALA A N 1
ATOM 1252 C CA . ALA A 1 161 ? -5.280 -14.987 5.594 1.00 92.38 161 ALA A CA 1
ATOM 1253 C C . ALA A 1 161 ? -4.456 -14.867 4.300 1.00 92.38 161 ALA A C 1
ATOM 1255 O O . ALA A 1 161 ? -3.243 -15.078 4.327 1.00 92.38 161 ALA A O 1
ATOM 1256 N N . ASP A 1 162 ? -5.094 -14.523 3.179 1.00 96.25 162 ASP A N 1
ATOM 1257 C CA . ASP A 1 162 ? -4.394 -14.319 1.917 1.00 96.25 162 ASP A CA 1
ATOM 1258 C C . ASP A 1 162 ? -3.635 -12.988 1.939 1.00 96.25 162 ASP A C 1
ATOM 1260 O O . ASP A 1 162 ? -4.147 -11.943 2.356 1.00 96.25 162 ASP A O 1
ATOM 1264 N N . LEU A 1 163 ? -2.406 -13.015 1.428 1.00 96.44 163 LEU A N 1
ATOM 1265 C CA . LEU A 1 163 ? -1.551 -11.836 1.369 1.00 96.44 163 LEU A CA 1
ATOM 1266 C C . LEU A 1 163 ? -2.110 -10.802 0.392 1.00 96.44 163 LEU A C 1
ATOM 1268 O O . LEU A 1 163 ? -2.619 -11.147 -0.677 1.00 96.44 163 LEU A O 1
ATOM 1272 N N . MET A 1 164 ? -1.953 -9.523 0.723 1.00 98.12 164 MET A N 1
ATOM 1273 C CA . MET A 1 164 ? -2.201 -8.457 -0.242 1.00 98.12 164 MET A CA 1
ATOM 1274 C C . MET A 1 164 ? -1.158 -8.487 -1.360 1.00 98.12 164 MET A C 1
ATOM 1276 O O . MET A 1 164 ? 0.026 -8.720 -1.116 1.00 98.12 164 MET A O 1
ATOM 1280 N N . ILE A 1 165 ? -1.610 -8.203 -2.580 1.00 98.69 165 ILE A N 1
ATOM 1281 C CA . ILE A 1 165 ? -0.744 -8.033 -3.747 1.00 98.69 165 ILE A CA 1
ATOM 1282 C C . ILE A 1 165 ? -0.723 -6.552 -4.093 1.00 98.69 165 ILE A C 1
ATOM 1284 O O . ILE A 1 165 ? -1.777 -5.941 -4.277 1.00 98.69 165 ILE A O 1
ATOM 1288 N N . PHE A 1 166 ? 0.470 -5.981 -4.199 1.00 98.69 166 PHE A N 1
ATOM 1289 C CA . PHE A 1 166 ? 0.655 -4.577 -4.541 1.00 98.69 166 PHE A CA 1
ATOM 1290 C C . PHE A 1 166 ? 1.411 -4.439 -5.854 1.00 98.69 166 PHE A C 1
ATOM 1292 O O . PHE A 1 166 ? 2.378 -5.154 -6.077 1.00 98.69 166 PHE A O 1
ATOM 1299 N N . PHE A 1 167 ? 1.018 -3.487 -6.691 1.00 98.50 167 PHE A N 1
ATOM 1300 C CA . PHE A 1 167 ? 1.764 -3.080 -7.879 1.00 98.50 167 PHE A CA 1
ATOM 1301 C C . PHE A 1 167 ? 2.174 -1.620 -7.719 1.00 98.50 167 PHE A C 1
ATOM 1303 O O . PHE A 1 167 ? 1.310 -0.753 -7.581 1.00 98.50 167 PHE A O 1
ATOM 1310 N N . HIS A 1 168 ? 3.480 -1.361 -7.715 1.00 97.31 168 HIS A N 1
ATOM 1311 C CA . HIS A 1 168 ? 4.066 -0.047 -7.465 1.00 97.31 168 HIS A CA 1
ATOM 1312 C C . HIS A 1 168 ? 4.476 0.615 -8.777 1.00 97.31 168 HIS A C 1
ATOM 1314 O O . HIS A 1 168 ? 5.311 0.085 -9.514 1.00 97.31 168 HIS A O 1
ATOM 1320 N N . PHE A 1 169 ? 3.902 1.780 -9.058 1.00 94.94 169 PHE A N 1
ATOM 1321 C CA . PHE A 1 169 ? 4.103 2.511 -10.301 1.00 94.94 169 PHE A CA 1
ATOM 1322 C C . PHE A 1 169 ? 4.828 3.824 -10.074 1.00 94.94 169 PHE A C 1
ATOM 1324 O O . PHE A 1 169 ? 4.526 4.578 -9.149 1.00 94.94 169 PHE A O 1
ATOM 1331 N N . TRP A 1 170 ? 5.700 4.157 -11.015 1.00 91.06 170 TRP A N 1
ATOM 1332 C CA . TRP A 1 170 ? 6.494 5.371 -11.004 1.00 91.06 170 TRP A CA 1
ATOM 1333 C C . TRP A 1 170 ? 6.441 6.045 -12.365 1.00 91.06 170 TRP A C 1
ATOM 1335 O O . TRP A 1 170 ? 6.575 5.395 -13.397 1.00 91.06 170 TRP A O 1
ATOM 1345 N N . ASN A 1 171 ? 6.273 7.365 -12.377 1.00 87.00 171 ASN A N 1
ATOM 1346 C CA . ASN A 1 171 ? 6.159 8.119 -13.626 1.00 87.00 171 ASN A CA 1
ATOM 1347 C C . ASN A 1 171 ? 7.391 8.967 -13.971 1.00 87.00 171 ASN A C 1
ATOM 1349 O O . ASN A 1 171 ? 7.398 9.728 -14.939 1.00 87.00 171 ASN A O 1
ATOM 1353 N N . GLY A 1 172 ? 8.443 8.829 -13.168 1.00 75.38 172 GLY A N 1
ATOM 1354 C CA . GLY A 1 172 ? 9.678 9.577 -13.307 1.00 75.38 172 GLY A CA 1
ATOM 1355 C C . GLY A 1 172 ? 9.578 11.079 -13.135 1.00 75.38 172 GLY A C 1
ATOM 1356 O O . GLY A 1 172 ? 8.509 11.669 -13.030 1.00 75.38 172 GLY A O 1
ATOM 1357 N N . ARG A 1 173 ? 10.759 11.688 -13.087 1.00 72.12 173 ARG A N 1
ATOM 1358 C CA . ARG A 1 173 ? 10.948 13.125 -13.244 1.00 72.12 173 ARG A CA 1
ATOM 1359 C C . ARG A 1 173 ? 11.883 13.313 -14.433 1.00 72.12 173 ARG A C 1
ATOM 1361 O O . ARG A 1 173 ? 12.941 12.687 -14.484 1.00 72.12 173 ARG A O 1
ATOM 1368 N N . GLY A 1 174 ? 11.464 14.105 -15.410 1.00 59.88 174 GLY A N 1
ATOM 1369 C CA . GLY A 1 174 ? 12.242 14.432 -16.596 1.00 59.88 174 GLY A CA 1
ATOM 1370 C C . GLY A 1 174 ? 13.478 15.278 -16.263 1.00 59.88 174 GLY A C 1
ATOM 1371 O O . GLY A 1 174 ? 13.636 15.722 -15.120 1.00 59.88 174 GLY A O 1
ATOM 1372 N N . PRO A 1 175 ? 14.354 15.533 -17.251 1.00 47.72 175 PRO A N 1
ATOM 1373 C CA . PRO A 1 175 ? 15.490 16.436 -17.088 1.00 47.72 175 PRO A CA 1
ATOM 1374 C C . PRO A 1 175 ? 14.957 17.825 -16.706 1.00 47.72 175 PRO A C 1
ATOM 1376 O O . PRO A 1 175 ? 14.264 18.456 -17.497 1.00 47.72 175 PRO A O 1
ATOM 1379 N N . GLY A 1 176 ? 15.197 18.257 -15.467 1.00 57.78 176 GLY A N 1
ATOM 1380 C CA . GLY A 1 176 ? 14.640 19.494 -14.901 1.00 57.78 176 GLY A CA 1
ATOM 1381 C C . GLY A 1 176 ? 13.631 19.292 -13.767 1.00 57.78 176 GLY A C 1
ATOM 1382 O O . GLY A 1 176 ? 13.241 20.262 -13.137 1.00 57.78 176 GLY A O 1
ATOM 1383 N N . GLY A 1 177 ? 13.217 18.059 -13.456 1.00 61.50 177 GLY A N 1
ATOM 1384 C CA . GLY A 1 177 ? 12.402 17.765 -12.267 1.00 61.50 177 GLY A CA 1
ATOM 1385 C C . GLY A 1 177 ? 10.913 18.126 -12.368 1.00 61.50 177 GLY A C 1
ATOM 1386 O O . GLY A 1 177 ? 10.133 17.664 -11.540 1.00 61.50 177 GLY A O 1
ATOM 1387 N N . GLU A 1 178 ? 10.522 18.906 -13.379 1.00 58.84 178 GLU A N 1
ATOM 1388 C CA . GLU A 1 178 ? 9.197 19.541 -13.487 1.00 58.84 178 GLU A CA 1
ATOM 1389 C C . GLU A 1 178 ? 8.161 18.755 -14.305 1.00 58.84 178 GLU A C 1
ATOM 1391 O O . GLU A 1 178 ? 6.965 19.022 -14.205 1.00 58.84 178 GLU A O 1
ATOM 1396 N N . ARG A 1 179 ? 8.580 17.786 -15.129 1.00 65.25 179 ARG A N 1
ATOM 1397 C CA . ARG A 1 179 ? 7.668 16.994 -15.975 1.00 65.25 179 ARG A CA 1
ATOM 1398 C C . ARG A 1 179 ? 7.810 15.508 -15.709 1.00 65.25 179 ARG A C 1
ATOM 1400 O O . ARG A 1 179 ? 8.902 15.041 -15.403 1.00 65.25 179 ARG A O 1
ATOM 1407 N N . ALA A 1 180 ? 6.720 14.765 -15.870 1.00 73.62 180 ALA A N 1
ATOM 1408 C CA . ALA A 1 180 ? 6.774 13.310 -15.888 1.00 73.62 180 ALA A CA 1
ATOM 1409 C C . ALA A 1 180 ? 7.706 12.810 -17.001 1.00 73.62 180 ALA A C 1
ATOM 1411 O O . ALA A 1 180 ? 7.752 13.386 -18.090 1.00 73.62 180 ALA A O 1
ATOM 1412 N N . MET A 1 181 ? 8.443 11.738 -16.717 1.00 76.88 181 MET A N 1
ATOM 1413 C CA . MET A 1 181 ? 9.322 11.088 -17.692 1.00 76.88 181 MET A CA 1
ATOM 1414 C C . MET A 1 181 ? 8.521 10.261 -18.701 1.00 76.88 181 MET A C 1
ATOM 141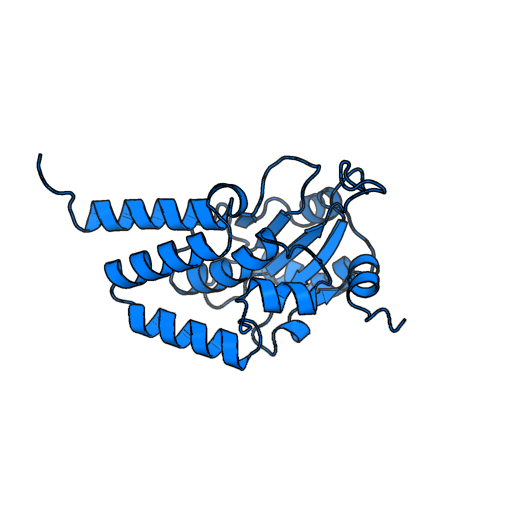6 O O . MET A 1 181 ? 8.905 10.183 -19.866 1.00 76.88 181 MET A O 1
ATOM 1420 N N . TYR A 1 182 ? 7.404 9.674 -18.264 1.00 80.06 182 TYR A N 1
ATOM 1421 C CA . TYR A 1 182 ? 6.552 8.836 -19.097 1.00 80.06 182 TYR A CA 1
ATOM 1422 C C . TYR A 1 182 ? 5.169 9.460 -19.286 1.00 80.06 182 TYR A C 1
ATOM 1424 O O . TYR A 1 182 ? 4.690 10.265 -18.482 1.00 80.06 182 TYR A O 1
ATOM 1432 N N . LYS A 1 183 ? 4.514 9.074 -20.386 1.00 84.06 183 LYS A N 1
ATOM 1433 C CA . LYS A 1 183 ? 3.113 9.430 -20.654 1.00 84.06 183 LYS A CA 1
ATOM 1434 C C . LYS A 1 183 ? 2.174 8.806 -19.617 1.00 84.06 183 LYS A C 1
ATOM 1436 O O . LYS A 1 183 ? 1.119 9.363 -19.326 1.00 84.06 183 LYS A O 1
ATOM 1441 N N . GLU A 1 184 ? 2.572 7.660 -19.080 1.00 88.69 184 GLU A N 1
ATOM 1442 C CA . GLU A 1 184 ? 1.842 6.899 -18.084 1.00 88.69 184 GLU A CA 1
ATOM 1443 C C . GLU A 1 184 ? 2.824 6.252 -17.094 1.00 88.69 184 GLU A C 1
ATOM 1445 O O . GLU A 1 184 ? 3.902 5.835 -17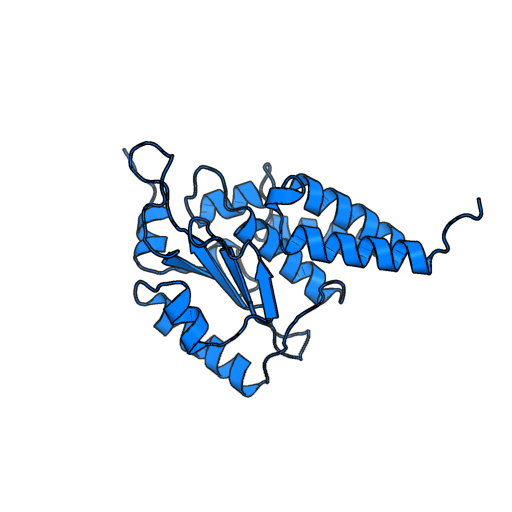.530 1.00 88.69 184 GLU A O 1
ATOM 1450 N N . PRO A 1 185 ? 2.470 6.126 -15.797 1.00 91.81 185 PRO A N 1
ATOM 1451 C CA . PRO A 1 185 ? 3.341 5.498 -14.816 1.00 91.81 185 PRO A CA 1
ATOM 1452 C C . PRO A 1 185 ? 3.725 4.072 -15.220 1.00 91.81 185 PRO A C 1
ATOM 1454 O O . PRO A 1 185 ? 2.863 3.251 -15.545 1.00 91.81 185 PRO A O 1
ATOM 1457 N N . ALA A 1 186 ? 5.020 3.778 -15.153 1.00 93.44 186 ALA A N 1
ATOM 1458 C CA . ALA A 1 186 ? 5.577 2.459 -15.405 1.00 93.44 186 ALA A CA 1
ATOM 1459 C C . ALA A 1 186 ? 5.574 1.625 -14.119 1.00 93.44 186 ALA A C 1
ATOM 1461 O O . ALA A 1 186 ? 5.882 2.132 -13.036 1.00 93.44 186 ALA A O 1
ATOM 1462 N N . LEU A 1 187 ? 5.240 0.343 -14.235 1.00 96.00 187 LEU A N 1
ATOM 1463 C CA . LEU A 1 187 ? 5.339 -0.626 -13.152 1.00 96.00 187 LEU A CA 1
ATOM 1464 C C . LEU A 1 187 ? 6.814 -0.830 -12.798 1.00 96.00 187 LEU A C 1
ATOM 1466 O O . LEU A 1 187 ? 7.595 -1.256 -13.648 1.00 96.00 187 LEU A O 1
ATOM 1470 N N . LEU A 1 188 ? 7.191 -0.562 -11.548 1.00 95.38 188 LEU A N 1
ATOM 1471 C CA . LEU A 1 188 ? 8.532 -0.859 -11.036 1.00 95.38 188 LEU A CA 1
ATOM 1472 C C . LEU A 1 188 ? 8.618 -2.271 -10.461 1.00 95.38 188 LEU A C 1
ATOM 1474 O O . LEU A 1 188 ? 9.592 -2.986 -10.685 1.00 95.38 188 LEU A O 1
ATOM 1478 N N . ALA A 1 189 ? 7.619 -2.656 -9.674 1.00 97.50 189 ALA A N 1
ATOM 1479 C CA . ALA A 1 189 ? 7.607 -3.941 -8.999 1.00 97.50 189 ALA A CA 1
ATOM 1480 C C . ALA A 1 189 ? 6.196 -4.327 -8.566 1.00 97.50 189 ALA A C 1
ATOM 1482 O O . ALA A 1 189 ? 5.376 -3.463 -8.241 1.00 97.50 189 ALA A O 1
ATOM 1483 N N . ALA A 1 190 ? 5.954 -5.631 -8.490 1.00 98.31 190 ALA A N 1
ATOM 1484 C CA . ALA A 1 190 ? 4.899 -6.183 -7.659 1.00 98.31 190 ALA A CA 1
ATOM 1485 C C . ALA A 1 190 ? 5.467 -6.566 -6.285 1.00 98.31 190 ALA A C 1
ATOM 1487 O O . ALA A 1 190 ? 6.606 -7.020 -6.197 1.00 98.31 190 ALA A O 1
ATOM 1488 N N . ARG A 1 191 ? 4.684 -6.416 -5.215 1.00 98.06 191 ARG A N 1
ATOM 1489 C CA . ARG A 1 191 ? 5.031 -6.859 -3.861 1.00 98.06 191 ARG A CA 1
ATOM 1490 C C . ARG A 1 191 ? 3.983 -7.828 -3.335 1.00 98.06 191 ARG A C 1
ATOM 1492 O O . ARG A 1 191 ? 2.798 -7.500 -3.314 1.00 98.06 191 ARG A O 1
ATOM 1499 N N . CYS A 1 192 ? 4.425 -9.001 -2.889 1.00 97.44 192 CYS A N 1
ATOM 1500 C CA . CYS A 1 192 ? 3.588 -9.982 -2.205 1.00 97.44 192 CYS A CA 1
ATOM 1501 C C . CYS A 1 192 ? 4.461 -10.984 -1.434 1.00 97.44 192 CYS A C 1
ATOM 1503 O O . CYS A 1 192 ? 5.213 -11.744 -2.041 1.00 97.44 192 CYS A O 1
ATOM 1505 N N . GLY A 1 193 ? 4.343 -11.033 -0.105 1.00 93.19 193 GLY A N 1
ATOM 1506 C CA . GLY A 1 193 ? 5.109 -11.966 0.728 1.00 93.19 193 GLY A CA 1
ATOM 1507 C C . GLY A 1 193 ? 5.269 -11.494 2.173 1.00 93.19 193 GLY A C 1
ATOM 1508 O O . GLY A 1 193 ? 5.059 -10.324 2.476 1.00 93.19 193 GLY A O 1
ATOM 1509 N N . THR A 1 194 ? 5.681 -12.402 3.061 1.00 89.62 194 THR A N 1
ATOM 1510 C CA . THR A 1 194 ? 5.920 -12.130 4.495 1.00 89.62 194 THR A CA 1
ATOM 1511 C C . THR A 1 194 ? 7.388 -12.266 4.915 1.00 89.62 194 THR A C 1
ATOM 1513 O O . THR A 1 194 ? 7.706 -12.047 6.081 1.00 89.62 194 THR A O 1
ATOM 1516 N N . GLY A 1 195 ? 8.284 -12.619 3.985 1.00 94.19 195 GLY A N 1
ATOM 1517 C CA . GLY A 1 195 ? 9.717 -12.808 4.239 1.00 94.19 195 GLY A CA 1
ATOM 1518 C C . GLY A 1 195 ? 10.499 -11.504 4.440 1.00 94.19 195 GLY A C 1
ATOM 1519 O O . GLY A 1 195 ? 9.929 -10.458 4.762 1.00 94.19 195 GLY A O 1
ATOM 1520 N N . ARG A 1 196 ? 11.826 -11.556 4.226 1.00 96.88 196 ARG A N 1
ATOM 1521 C CA . ARG A 1 196 ? 12.669 -10.345 4.223 1.00 96.88 196 ARG A CA 1
ATOM 1522 C C . ARG A 1 196 ? 12.083 -9.336 3.244 1.00 96.88 196 ARG A C 1
ATOM 1524 O O . ARG A 1 196 ? 11.727 -9.702 2.129 1.00 96.88 196 ARG A O 1
ATOM 1531 N N . PHE A 1 197 ? 12.015 -8.072 3.645 1.00 96.88 197 PHE A N 1
ATOM 1532 C CA . PHE A 1 197 ? 11.229 -7.066 2.940 1.00 96.88 197 PHE A CA 1
ATOM 1533 C C . PHE A 1 197 ? 11.594 -6.950 1.457 1.00 96.88 197 PHE A C 1
ATOM 1535 O O . PHE A 1 197 ? 10.704 -7.021 0.617 1.00 96.88 197 PHE A O 1
ATOM 1542 N N . GLY A 1 198 ? 12.886 -6.881 1.124 1.00 95.75 198 GLY A N 1
ATOM 1543 C CA . GLY A 1 198 ? 13.347 -6.838 -0.270 1.00 95.75 198 GLY A CA 1
ATOM 1544 C C . GLY A 1 198 ? 12.986 -8.083 -1.092 1.00 95.75 198 GLY A C 1
ATOM 1545 O O . GLY A 1 198 ? 12.668 -7.952 -2.268 1.00 95.75 198 GLY A O 1
ATOM 1546 N N . ASP A 1 199 ? 12.938 -9.264 -0.469 1.00 96.81 199 ASP A N 1
ATOM 1547 C CA . ASP A 1 199 ? 12.606 -10.532 -1.140 1.00 96.81 199 ASP A CA 1
ATOM 1548 C C . ASP A 1 199 ? 11.106 -10.644 -1.468 1.00 96.81 199 ASP A C 1
ATOM 1550 O O . ASP A 1 199 ? 10.692 -11.528 -2.213 1.00 96.81 199 ASP A O 1
ATOM 1554 N N . THR A 1 200 ? 10.269 -9.755 -0.918 1.00 97.31 200 THR A N 1
ATOM 1555 C CA . THR A 1 200 ? 8.830 -9.717 -1.230 1.00 97.31 200 THR A CA 1
ATOM 1556 C C . THR A 1 200 ? 8.518 -9.012 -2.550 1.00 97.31 200 THR A C 1
ATOM 1558 O O . THR A 1 200 ? 7.360 -9.011 -2.970 1.00 97.31 200 THR A O 1
ATOM 1561 N N . PHE A 1 201 ? 9.523 -8.413 -3.201 1.00 97.69 201 PHE A N 1
ATOM 1562 C CA . PHE A 1 201 ? 9.373 -7.664 -4.444 1.00 97.69 201 PHE A CA 1
ATOM 1563 C C . PHE A 1 201 ? 9.777 -8.505 -5.656 1.00 97.69 201 PHE A C 1
ATOM 1565 O O . PHE A 1 201 ? 10.842 -9.114 -5.696 1.00 97.69 201 PHE A O 1
ATOM 1572 N N . THR A 1 202 ? 8.940 -8.474 -6.689 1.00 97.62 202 THR A N 1
ATOM 1573 C CA . THR A 1 202 ? 9.262 -8.949 -8.037 1.00 97.62 202 THR A CA 1
ATOM 1574 C C . THR A 1 202 ? 9.386 -7.730 -8.942 1.00 97.62 202 THR A C 1
ATOM 1576 O O . THR A 1 202 ? 8.408 -7.016 -9.159 1.00 97.62 202 THR A O 1
ATOM 1579 N N . PHE A 1 203 ? 10.594 -7.453 -9.428 1.00 97.31 203 PHE A N 1
ATOM 1580 C CA . PHE A 1 203 ? 10.891 -6.252 -10.211 1.00 97.31 203 PHE A CA 1
ATOM 1581 C C . PHE A 1 203 ? 10.659 -6.458 -11.704 1.00 97.31 203 PHE A C 1
ATOM 1583 O O . PHE A 1 203 ? 10.949 -7.524 -12.241 1.00 97.31 203 PHE A O 1
ATOM 1590 N N . THR A 1 204 ? 10.210 -5.398 -12.373 1.00 97.06 204 THR A N 1
ATOM 1591 C CA . THR A 1 204 ? 10.319 -5.256 -13.830 1.00 97.06 204 THR A CA 1
ATOM 1592 C C . THR A 1 204 ? 11.749 -4.891 -14.240 1.00 97.06 204 THR A C 1
ATOM 1594 O O . THR A 1 204 ? 12.529 -4.445 -13.389 1.00 97.06 204 THR A O 1
ATOM 1597 N N . PRO A 1 205 ? 12.123 -5.018 -15.529 1.00 95.75 205 PRO A N 1
ATOM 1598 C CA . PRO A 1 205 ? 13.409 -4.524 -16.023 1.00 95.75 205 PRO A CA 1
ATOM 1599 C C . PRO A 1 205 ? 13.679 -3.054 -15.660 1.00 95.75 205 PRO A C 1
ATOM 1601 O O . PRO A 1 205 ? 14.755 -2.739 -15.138 1.00 95.75 205 PRO A O 1
ATOM 1604 N N . ILE A 1 206 ? 12.698 -2.161 -15.843 1.00 91.75 206 ILE A N 1
ATOM 1605 C CA . ILE A 1 206 ? 12.819 -0.758 -15.431 1.00 91.75 206 ILE A CA 1
ATOM 1606 C C . ILE A 1 206 ? 13.012 -0.629 -13.917 1.00 91.75 206 ILE A C 1
ATOM 1608 O O . ILE A 1 206 ? 13.864 0.149 -13.487 1.00 91.75 206 ILE A O 1
ATOM 1612 N N . GLY A 1 207 ? 12.290 -1.406 -13.106 1.00 92.56 207 GLY A N 1
ATOM 1613 C CA . GLY A 1 207 ? 12.468 -1.443 -11.655 1.00 92.56 207 GLY A CA 1
ATOM 1614 C C . GLY A 1 207 ? 13.886 -1.846 -11.258 1.00 92.56 207 GLY A C 1
ATOM 1615 O O . GLY A 1 207 ? 14.565 -1.097 -10.561 1.00 92.56 207 GLY A O 1
ATOM 1616 N N . ALA A 1 208 ? 14.371 -2.975 -11.775 1.00 93.00 208 ALA A N 1
ATOM 1617 C CA . ALA A 1 208 ? 15.696 -3.516 -11.471 1.00 93.00 208 ALA A CA 1
ATOM 1618 C C . ALA A 1 208 ? 16.847 -2.580 -11.891 1.00 93.00 208 ALA A C 1
ATOM 1620 O O . ALA A 1 208 ? 17.861 -2.462 -11.194 1.00 93.00 208 ALA A O 1
ATOM 1621 N N . SER A 1 209 ? 16.684 -1.848 -13.000 1.00 88.62 209 SER A N 1
ATOM 1622 C CA . SER A 1 209 ? 17.682 -0.869 -13.463 1.00 88.62 209 SER A CA 1
ATOM 1623 C C . SER A 1 209 ? 17.915 0.282 -12.471 1.00 88.62 209 SER A C 1
ATOM 1625 O O . SER A 1 209 ? 18.958 0.937 -12.504 1.00 88.62 209 SER A O 1
ATOM 1627 N N . ARG A 1 210 ? 16.950 0.529 -11.574 1.00 82.50 210 ARG A N 1
ATOM 1628 C CA . ARG A 1 210 ? 16.973 1.620 -10.589 1.00 82.50 210 ARG A CA 1
ATOM 1629 C C . ARG A 1 210 ? 17.495 1.195 -9.224 1.00 82.50 210 ARG A C 1
ATOM 1631 O O . ARG A 1 210 ? 17.963 2.044 -8.472 1.00 82.50 210 ARG A O 1
ATOM 1638 N N . THR A 1 211 ? 17.383 -0.088 -8.900 1.00 74.62 211 THR A N 1
ATOM 1639 C CA . THR A 1 211 ? 17.806 -0.659 -7.614 1.00 74.62 211 THR A CA 1
ATOM 1640 C C . THR A 1 211 ? 19.256 -1.119 -7.630 1.00 74.62 211 THR A C 1
ATOM 1642 O O . THR A 1 211 ? 19.859 -1.305 -6.575 1.00 74.62 211 THR A O 1
ATOM 1645 N N . SER A 1 212 ? 19.840 -1.258 -8.822 1.00 55.88 212 SER A N 1
ATOM 1646 C CA . SER A 1 212 ? 21.268 -1.504 -8.980 1.00 55.88 212 SER A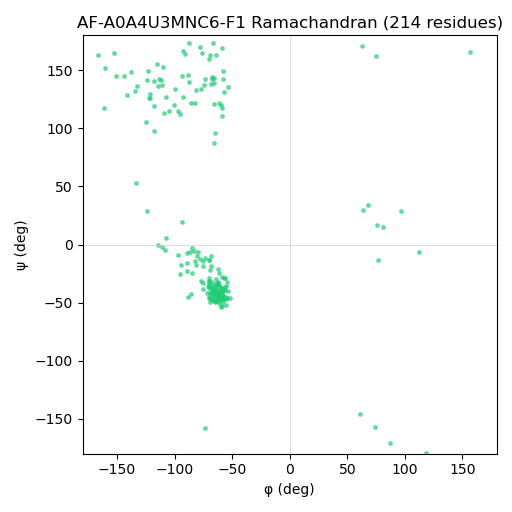 CA 1
ATOM 1647 C C . SER A 1 212 ? 22.047 -0.326 -8.381 1.00 55.88 212 SER A C 1
ATOM 1649 O O . SER A 1 212 ? 21.837 0.813 -8.817 1.00 55.88 212 SER A O 1
ATOM 1651 N N . PRO A 1 213 ? 22.941 -0.547 -7.397 1.00 43.66 213 PRO A N 1
ATOM 1652 C CA . PRO A 1 213 ? 23.796 0.522 -6.918 1.00 43.66 213 PRO A CA 1
ATOM 1653 C C . PRO A 1 213 ? 24.610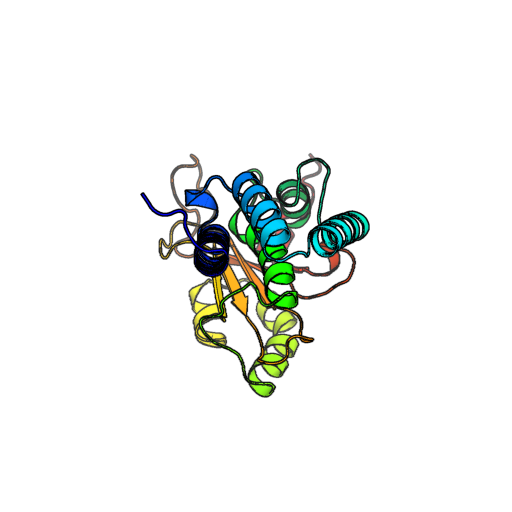 1.012 -8.112 1.00 43.66 213 PRO A C 1
ATOM 1655 O O . PRO A 1 213 ? 25.381 0.257 -8.706 1.00 43.66 213 PRO A O 1
ATOM 1658 N N . LYS A 1 214 ? 24.433 2.282 -8.487 1.00 36.19 214 LYS A N 1
ATOM 1659 C CA . LYS A 1 214 ? 25.423 2.966 -9.311 1.00 36.19 214 LYS A CA 1
ATOM 1660 C C . LYS A 1 214 ? 26.681 3.071 -8.454 1.00 36.19 214 LYS A C 1
ATOM 1662 O O . LYS A 1 214 ? 26.842 4.024 -7.703 1.00 36.19 214 LYS A O 1
ATOM 1667 N N . LEU A 1 215 ? 27.518 2.038 -8.507 1.00 30.39 215 LEU A N 1
ATOM 1668 C CA . LEU A 1 215 ? 28.921 2.142 -8.147 1.00 30.39 215 LEU A CA 1
ATOM 1669 C C . LEU A 1 215 ? 29.538 3.094 -9.175 1.00 30.39 215 LEU A C 1
ATOM 1671 O O . LEU A 1 215 ? 29.830 2.701 -10.303 1.00 30.39 215 LEU A O 1
ATOM 1675 N N . SER A 1 216 ? 29.632 4.361 -8.792 1.00 31.59 216 SER A N 1
ATOM 1676 C CA . SER A 1 216 ? 30.515 5.358 -9.391 1.00 31.59 216 SER A CA 1
ATOM 1677 C C . SER A 1 216 ? 31.382 5.925 -8.287 1.00 31.59 216 SER A C 1
ATOM 1679 O O . SER A 1 216 ? 30.766 6.369 -7.289 1.00 31.59 216 SER A O 1
#

Mean predicted aligned error: 4.47 Å

Secondary structure (DSSP, 8-state):
-PPPPHHHHHHHHHHHHHHHHH-HHHHTHHHHHHHHHHHHHHHHT-HHHHHHHHHHHHHTTSSBTTBHHHHHHHHH--TT--HHHHHHHHHHHHHHTT----S--B-HHHHHHHHHHHHHHHTS--BHHHHHHHH-S-SEEES-S-TTS-EEEEE-BS-TTSPPEEEEEE----TTSSS-SSSSPEEEEEE--SSSGGGGEEE-HHHHHHHS----

Organism: NCBI:txid2575442

Foldseek 3Di:
DDDDDLVRVLVVLLVQLQVCLQEVVVQPFPVSNVVSVCVNCVSVVNNVVVVVVQVLCVVLQCQDPVGNQVSQCLQQLDPVGDSQVRSVSVLQVCLLVVSHQFPDADEPVLLVVCVVCQLVCQAAKDFPVRVCVVNPAARGWHHDPPQFAKTKGWHHHPDSPAWIKIWTWGQDAPDPRPGGPDPGTMTAWIATDSHRRSVRTRGHPVRVVSNPPPPD

pLDDT: mean 91.75, std 11.97, range [30.39, 98.69]